Protein AF-A0A9P3G2I6-F1 (afdb_monomer_lite)

Sequence (251 aa):
MFSLTHLLLATLTLGYAVAAPALNSASYQQNAVDAQILNTEFRGVNETDPCNSGQTACVGGGVAVCKYGSWNVTSCDQSNACYAVPSTSGSGTILTCTTEQSALNVFESAGLQGLYSNGTDTRAFPTVPPSISTSLSATSASPTSSQSSDVDVVTVTVTLPPPTFSTTLPTEVRTIDPSEAASILSSLSAQGATVAPVPSSAPSPTQAVGDCHRTTTDMSATTSTVTSMSSATSPAPLHGYYHKARAARRA

Organism: NCBI:txid48140

Radius of gyration: 29.72 Å; chains: 1; bounding box: 66×93×61 Å

Secondary structure (DSSP, 8-state):
-----------------PPPPPPPHHHHHHHHHHHHHHHHHHTT--TTS---TT-EEEETTEEEEEETTEEEEEPPPTT-EEEEEE-SSSSSEEEEEE-HHHHHHHHHHTT--SSS--S----------------------------------------PPPPSS---PPPP-----HHHHHHHHHHHHHTTPPPPPPP---PPPPPPP------------------------------------------

pLDDT: mean 70.07, std 22.87, range [35.88, 98.62]

Foldseek 3Di:
DDDDDDDDPPDPDPDDDDDQDWDDLVLQLVQQLLQQAQQAVLVVDEQPAFDDAQDWHFYPQFIWGDDPRGTDGDHAPVQWGWGWAGDGRDGHTDIDTDHLVVRQVRSVVSVHGHRHDPPPPPPDRPPPPRPPPPPPPDDDDDDDDDDDDDDDFDFDDDDDDDDPDDDDDDDDGDGDDPVVVVVVVVVVVVVVDDDDDDDDDDDDDDDDDDDDDDDDDDDDDDDDDDDDDDDDDDDDDDDDDDDDDDDDDDD

Structure (mmCIF, N/CA/C/O backbone):
data_AF-A0A9P3G2I6-F1
#
_entry.id   AF-A0A9P3G2I6-F1
#
loop_
_atom_site.group_PDB
_atom_site.id
_atom_site.type_symbol
_atom_site.label_atom_id
_atom_site.label_alt_id
_atom_site.label_comp_id
_atom_site.label_asym_id
_atom_site.label_entity_id
_atom_site.label_seq_id
_atom_site.pdbx_PDB_ins_code
_atom_site.Cartn_x
_atom_site.Cartn_y
_atom_site.Cartn_z
_atom_site.occupancy
_atom_site.B_iso_or_equiv
_atom_site.auth_seq_id
_atom_site.auth_comp_id
_atom_site.auth_asym_id
_atom_site.auth_atom_id
_atom_site.pdbx_PDB_model_num
ATOM 1 N N . MET A 1 1 ? 18.422 64.242 0.457 1.00 42.31 1 MET A N 1
ATOM 2 C CA . MET A 1 1 ? 17.761 64.010 -0.842 1.00 42.31 1 MET A CA 1
ATOM 3 C C . MET A 1 1 ? 17.095 62.641 -0.794 1.00 42.31 1 MET A C 1
ATOM 5 O O . MET A 1 1 ? 17.805 61.654 -0.721 1.00 42.31 1 MET A O 1
ATOM 9 N N . PHE A 1 2 ? 15.759 62.665 -0.676 1.00 44.16 2 PHE A N 1
ATOM 10 C CA . PHE A 1 2 ? 14.724 61.727 -1.156 1.00 44.16 2 PHE A CA 1
ATOM 11 C C . PHE A 1 2 ? 15.053 60.220 -1.263 1.00 44.16 2 PHE A C 1
ATOM 13 O O . PHE A 1 2 ? 15.898 59.836 -2.052 1.00 44.16 2 PHE A O 1
ATOM 20 N N . SER A 1 3 ? 14.407 59.360 -0.456 1.00 48.69 3 SER A N 1
ATOM 21 C CA . SER A 1 3 ? 13.106 58.680 -0.732 1.00 48.69 3 SER A CA 1
ATOM 22 C C . SER A 1 3 ? 13.368 57.250 -1.266 1.00 48.69 3 SER A C 1
ATOM 24 O O . SER A 1 3 ? 14.417 57.027 -1.843 1.00 48.69 3 SER A O 1
ATOM 26 N N . LEU A 1 4 ? 12.561 56.199 -1.108 1.00 49.69 4 LEU A N 1
ATOM 27 C CA . LEU A 1 4 ? 11.121 56.083 -0.925 1.00 49.69 4 LEU A CA 1
ATOM 28 C C . LEU A 1 4 ? 10.814 54.631 -0.470 1.00 49.69 4 LEU A C 1
ATOM 30 O O . LEU A 1 4 ? 11.309 53.665 -1.040 1.00 49.69 4 LEU A O 1
ATOM 34 N N . THR A 1 5 ? 10.005 54.528 0.579 1.00 54.34 5 THR A N 1
ATOM 35 C CA . THR A 1 5 ? 9.155 53.416 1.048 1.00 54.34 5 THR A CA 1
ATOM 36 C C . THR A 1 5 ? 8.941 52.195 0.133 1.00 54.34 5 THR A C 1
ATOM 38 O O . THR A 1 5 ? 8.285 52.299 -0.904 1.00 54.34 5 THR A O 1
ATOM 41 N N . HIS A 1 6 ? 9.320 51.005 0.619 1.00 54.94 6 HIS A N 1
ATOM 42 C CA . HIS A 1 6 ? 8.708 49.731 0.221 1.00 54.94 6 HIS A CA 1
ATOM 43 C C . HIS A 1 6 ? 7.582 49.369 1.197 1.00 54.94 6 HIS A C 1
ATOM 45 O O . HIS A 1 6 ? 7.814 48.980 2.340 1.00 54.94 6 HIS A O 1
ATOM 51 N N . LEU A 1 7 ? 6.349 49.550 0.726 1.00 55.84 7 LEU A N 1
ATOM 52 C CA . LEU A 1 7 ? 5.114 49.151 1.387 1.00 55.84 7 LEU A CA 1
ATOM 53 C C . LEU A 1 7 ? 4.959 47.624 1.253 1.00 55.84 7 LEU A C 1
ATOM 55 O O . LEU A 1 7 ? 4.645 47.115 0.179 1.00 55.84 7 LEU A O 1
ATOM 59 N N . LEU A 1 8 ? 5.226 46.896 2.337 1.00 58.00 8 LEU A N 1
ATOM 60 C CA . LEU A 1 8 ? 5.016 45.451 2.459 1.00 58.00 8 LEU A CA 1
ATOM 61 C C . LEU A 1 8 ? 3.503 45.172 2.564 1.00 58.00 8 LEU A C 1
ATOM 63 O O . LEU A 1 8 ? 2.917 45.289 3.638 1.00 58.00 8 LEU A O 1
ATOM 67 N N . LEU A 1 9 ? 2.855 44.837 1.442 1.00 53.69 9 LEU A N 1
ATOM 68 C CA . LEU A 1 9 ? 1.493 44.292 1.437 1.00 53.69 9 LEU A CA 1
ATOM 69 C C . LEU A 1 9 ? 1.538 42.841 1.941 1.00 53.69 9 LEU A C 1
ATOM 71 O O . LEU A 1 9 ? 1.879 41.926 1.195 1.00 53.69 9 LEU A O 1
ATOM 75 N N . ALA A 1 10 ? 1.190 42.630 3.210 1.00 63.44 10 ALA A N 1
ATOM 76 C CA . ALA A 1 10 ? 0.921 41.306 3.759 1.00 63.44 10 ALA A CA 1
ATOM 77 C C . ALA A 1 10 ? -0.497 40.871 3.351 1.00 63.44 10 ALA A C 1
ATOM 79 O O . ALA A 1 10 ? -1.485 41.246 3.982 1.00 63.44 10 ALA A O 1
ATOM 80 N N . THR A 1 11 ? -0.617 40.109 2.265 1.00 63.12 11 THR A N 1
ATOM 81 C CA . THR A 1 11 ? -1.877 39.473 1.870 1.00 63.12 11 THR A CA 1
ATOM 82 C C . THR A 1 11 ? -2.150 38.275 2.782 1.00 63.12 11 THR A C 1
ATOM 84 O O . THR A 1 11 ? -1.584 37.196 2.618 1.00 63.12 11 THR A O 1
ATOM 87 N N . LEU A 1 12 ? -3.034 38.462 3.769 1.00 65.50 12 LEU A N 1
ATOM 88 C CA . LEU A 1 12 ? -3.615 37.365 4.544 1.00 65.50 12 LEU A CA 1
ATOM 89 C C . LEU A 1 12 ? -4.543 36.561 3.621 1.00 65.50 12 LEU A C 1
ATOM 91 O O . LEU A 1 12 ? -5.703 36.909 3.415 1.00 65.50 12 LEU A O 1
ATOM 95 N N . THR A 1 13 ? -4.019 35.494 3.026 1.00 68.38 13 THR A N 1
ATOM 96 C CA . THR A 1 13 ? -4.841 34.500 2.336 1.00 68.38 13 THR A CA 1
ATOM 97 C C . THR A 1 13 ? -5.472 33.599 3.395 1.00 68.38 13 THR A C 1
ATOM 99 O O . THR A 1 13 ? -4.813 32.742 3.980 1.00 68.38 13 THR A O 1
ATOM 102 N N . LEU A 1 14 ? -6.758 33.813 3.692 1.00 72.00 14 LEU A N 1
ATOM 103 C CA . LEU A 1 14 ? -7.539 32.844 4.459 1.00 72.00 14 LEU A CA 1
ATOM 104 C C . LEU A 1 14 ? -7.746 31.612 3.572 1.00 72.00 14 LEU A C 1
ATOM 106 O O . LEU A 1 14 ? -8.629 31.580 2.718 1.00 72.00 14 LEU A O 1
ATOM 110 N N . GLY A 1 15 ? -6.879 30.616 3.740 1.00 71.06 15 GLY A N 1
ATOM 111 C CA . GLY A 1 15 ? -7.052 29.305 3.132 1.00 71.06 15 GLY A CA 1
ATOM 112 C C . GLY A 1 15 ? -8.244 28.598 3.768 1.00 71.06 15 GLY A C 1
ATOM 113 O O . GLY A 1 15 ? -8.196 28.224 4.939 1.00 71.06 15 GLY A O 1
ATOM 114 N N . TYR A 1 16 ? -9.315 28.412 3.001 1.00 72.31 16 TYR A N 1
ATOM 115 C CA . TYR A 1 16 ? -10.430 27.560 3.396 1.00 72.31 16 TYR A CA 1
ATOM 116 C C . TYR A 1 16 ? -9.984 26.100 3.279 1.00 72.31 16 TYR A C 1
ATOM 118 O O . TYR A 1 16 ? -9.846 25.567 2.179 1.00 72.31 16 TYR A O 1
ATOM 126 N N . ALA A 1 17 ? -9.722 25.455 4.416 1.00 63.81 17 ALA A N 1
ATOM 127 C CA . ALA A 1 17 ? -9.483 24.020 4.459 1.00 63.81 17 ALA A CA 1
ATOM 128 C C . ALA A 1 17 ? -10.820 23.295 4.260 1.00 63.81 17 ALA A C 1
ATOM 130 O O . ALA A 1 17 ? -11.636 23.208 5.177 1.00 63.81 17 ALA A O 1
ATOM 131 N N . VAL A 1 18 ? -11.057 22.793 3.050 1.00 72.94 18 VAL A N 1
ATOM 132 C CA . VAL A 1 18 ? -12.136 21.832 2.812 1.00 72.94 18 VAL A CA 1
ATOM 133 C C . VAL A 1 18 ? -11.703 20.484 3.387 1.00 72.94 18 VAL A C 1
ATOM 135 O O . VAL A 1 18 ? -10.674 19.932 2.999 1.00 72.94 18 VAL A O 1
ATOM 138 N N . ALA A 1 19 ? -12.451 19.971 4.364 1.00 71.88 19 ALA A N 1
ATOM 139 C CA . ALA A 1 19 ? -12.223 18.628 4.878 1.00 71.88 19 ALA A CA 1
ATOM 140 C C . ALA A 1 19 ? -12.554 17.617 3.771 1.00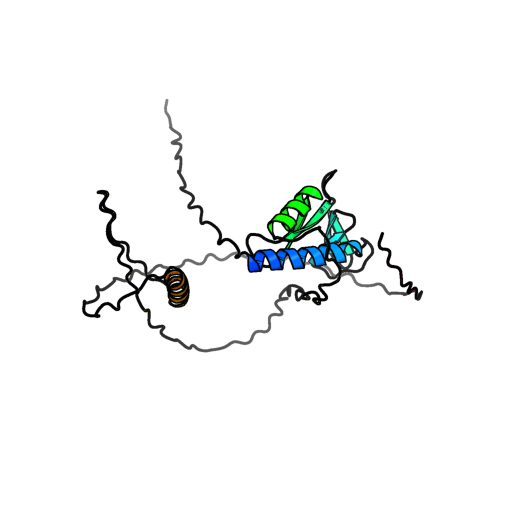 71.88 19 ALA A C 1
ATOM 142 O O . ALA A 1 19 ? -13.652 17.648 3.211 1.00 71.88 19 ALA A O 1
ATOM 143 N N . ALA A 1 20 ? -11.608 16.738 3.440 1.00 73.31 20 ALA A N 1
ATOM 144 C CA . ALA A 1 20 ? -11.879 15.640 2.522 1.00 73.31 20 ALA A CA 1
ATOM 145 C C . ALA A 1 20 ? -12.935 14.704 3.141 1.00 73.31 20 ALA A C 1
ATOM 147 O O . ALA A 1 20 ? -12.901 14.478 4.356 1.00 73.31 20 ALA A O 1
ATOM 148 N N . PRO A 1 21 ? -13.870 14.161 2.341 1.00 74.50 21 PRO A N 1
ATOM 149 C CA . PRO A 1 21 ? -14.851 13.214 2.848 1.00 74.50 21 PRO A CA 1
ATOM 150 C C . PRO A 1 21 ? -14.131 11.999 3.442 1.00 74.50 21 PRO A C 1
ATOM 152 O O . PRO A 1 21 ? -13.282 11.386 2.794 1.00 74.50 21 PRO A O 1
ATOM 155 N N . ALA A 1 22 ? -14.461 11.666 4.688 1.00 78.25 22 ALA A N 1
ATOM 156 C CA . ALA A 1 22 ? -13.949 10.465 5.328 1.00 78.25 22 ALA A CA 1
ATOM 157 C C . ALA A 1 22 ? -14.559 9.225 4.661 1.00 78.25 22 ALA A C 1
ATOM 159 O O . ALA A 1 22 ? -15.763 9.176 4.393 1.00 78.25 22 ALA A O 1
ATOM 160 N N . LEU A 1 23 ? -13.727 8.217 4.401 1.00 91.00 23 LEU A N 1
ATOM 161 C CA . LEU A 1 23 ? -14.187 6.937 3.878 1.00 91.00 23 LEU A CA 1
ATOM 162 C C . LEU A 1 23 ? -15.117 6.251 4.896 1.00 91.00 23 LEU A C 1
ATOM 164 O O . LEU A 1 23 ? -14.864 6.297 6.101 1.00 91.00 23 LEU A O 1
ATOM 168 N N . ASN A 1 24 ? -16.177 5.582 4.434 1.00 93.94 24 ASN A N 1
ATOM 169 C CA . ASN A 1 24 ? -16.998 4.770 5.334 1.00 93.94 24 ASN A CA 1
ATOM 170 C C . ASN A 1 24 ? -16.211 3.532 5.819 1.00 93.94 24 ASN A C 1
ATOM 172 O O . ASN A 1 24 ? -15.298 3.050 5.142 1.00 93.94 24 ASN A O 1
ATOM 176 N N . SER A 1 25 ? -16.580 3.003 6.988 1.00 94.44 25 SER A N 1
ATOM 177 C CA . SER A 1 25 ? -15.867 1.893 7.637 1.00 94.44 25 SER A CA 1
ATOM 178 C C . SER A 1 25 ? -15.813 0.622 6.788 1.00 94.44 25 SER A C 1
ATOM 180 O O . SER A 1 25 ? -14.777 -0.036 6.750 1.00 94.44 25 SER A O 1
ATOM 182 N N . ALA A 1 26 ? -16.887 0.299 6.062 1.00 95.19 26 ALA A N 1
ATOM 183 C CA . ALA A 1 26 ? -16.941 -0.882 5.204 1.00 95.19 26 ALA A CA 1
ATOM 184 C C . ALA A 1 26 ? -15.957 -0.779 4.027 1.00 95.19 26 ALA A C 1
ATOM 186 O O . ALA A 1 26 ? -15.248 -1.736 3.722 1.00 95.19 26 ALA A O 1
ATOM 187 N N . SER A 1 27 ? -15.862 0.392 3.393 1.00 95.44 27 SER A N 1
ATOM 188 C CA . SER A 1 27 ? -14.880 0.652 2.340 1.00 95.44 27 SER A CA 1
ATOM 189 C C . SER A 1 27 ? -13.450 0.597 2.878 1.00 95.44 27 SER A C 1
ATOM 191 O O . SER A 1 27 ? -12.577 0.051 2.212 1.00 95.44 27 SER A O 1
ATOM 193 N N . TYR A 1 28 ? -13.205 1.093 4.093 1.00 95.81 28 TYR A N 1
ATOM 194 C CA . TYR A 1 28 ? -11.868 1.058 4.692 1.00 95.81 28 TYR A CA 1
ATOM 195 C C . TYR A 1 28 ? -11.441 -0.373 5.032 1.00 95.81 28 TYR A C 1
ATOM 197 O O . TYR A 1 28 ? -10.315 -0.778 4.750 1.00 95.81 28 TYR A O 1
ATOM 205 N N . GLN A 1 29 ? -12.372 -1.170 5.557 1.00 96.06 29 GLN A N 1
ATOM 206 C CA . GLN A 1 29 ? -12.155 -2.590 5.797 1.00 96.06 29 GLN A CA 1
ATOM 207 C C . GLN A 1 29 ? -11.879 -3.344 4.489 1.00 96.06 29 GLN A C 1
ATOM 209 O O . GLN A 1 29 ? -10.957 -4.154 4.439 1.00 96.06 29 GLN A O 1
ATOM 214 N N . GLN A 1 30 ? -12.620 -3.052 3.413 1.00 95.81 30 GLN A N 1
ATOM 215 C CA . GLN A 1 30 ? -12.364 -3.659 2.104 1.00 95.81 30 GLN A CA 1
ATOM 216 C C . GLN A 1 30 ? -10.970 -3.296 1.577 1.00 95.81 30 GLN A C 1
ATOM 218 O O . GLN A 1 30 ? -10.230 -4.187 1.169 1.00 95.81 30 GLN A O 1
ATOM 223 N N . ASN A 1 31 ? -10.579 -2.023 1.671 1.00 96.75 31 ASN A N 1
ATOM 224 C CA . ASN A 1 31 ? -9.233 -1.574 1.320 1.00 96.75 31 ASN A CA 1
ATOM 225 C C . ASN A 1 31 ? -8.157 -2.345 2.102 1.00 96.75 31 ASN A C 1
ATOM 227 O O . ASN A 1 31 ? -7.097 -2.657 1.565 1.00 96.75 31 ASN A O 1
ATOM 231 N N . ALA A 1 32 ? -8.413 -2.650 3.377 1.00 97.12 32 ALA A N 1
ATOM 232 C CA . ALA A 1 32 ? -7.465 -3.378 4.211 1.00 97.12 32 ALA A CA 1
ATOM 233 C C . ALA A 1 32 ? -7.364 -4.851 3.790 1.00 97.12 32 ALA A C 1
ATOM 235 O O . ALA A 1 32 ? -6.261 -5.381 3.703 1.00 97.12 32 ALA A O 1
ATOM 236 N N . VAL A 1 33 ? -8.476 -5.501 3.440 1.00 96.56 33 VAL A N 1
ATOM 237 C CA . VAL A 1 33 ? -8.444 -6.862 2.875 1.00 96.56 33 VAL A CA 1
ATOM 238 C C . VAL A 1 33 ? -7.636 -6.879 1.576 1.00 96.56 33 VAL A C 1
ATOM 240 O O . VAL A 1 33 ? -6.741 -7.709 1.416 1.00 96.56 33 VAL A O 1
ATOM 243 N N . ASP A 1 34 ? -7.881 -5.920 0.682 1.00 96.19 34 ASP A N 1
ATOM 244 C CA . ASP A 1 34 ? -7.167 -5.819 -0.594 1.00 96.19 34 ASP A CA 1
ATOM 245 C C . ASP A 1 34 ? -5.656 -5.610 -0.376 1.00 96.19 34 ASP A C 1
ATOM 247 O O . ASP A 1 34 ? -4.827 -6.234 -1.043 1.00 96.19 34 ASP A O 1
ATOM 251 N N . ALA A 1 35 ? -5.278 -4.801 0.619 1.00 97.31 35 ALA A N 1
ATOM 252 C CA . ALA A 1 35 ? -3.883 -4.578 0.989 1.00 97.31 35 ALA A CA 1
ATOM 253 C C . ALA A 1 35 ? -3.204 -5.842 1.552 1.00 97.31 35 ALA A C 1
ATOM 255 O O . ALA A 1 35 ? -2.044 -6.100 1.230 1.00 97.31 35 ALA A O 1
ATOM 256 N N . GLN A 1 36 ? -3.908 -6.667 2.338 1.00 97.44 36 GLN A N 1
ATOM 257 C CA . GLN A 1 36 ? -3.368 -7.948 2.818 1.00 97.44 36 GLN A CA 1
ATOM 258 C C . GLN A 1 36 ? -3.085 -8.918 1.665 1.00 97.44 36 GLN A C 1
ATOM 260 O O . GLN A 1 36 ? -2.074 -9.631 1.679 1.00 97.44 36 GLN A O 1
ATOM 265 N N . ILE A 1 37 ? -3.967 -8.945 0.661 1.00 95.94 37 ILE A N 1
ATOM 266 C CA . ILE A 1 37 ? -3.778 -9.758 -0.545 1.00 95.94 37 ILE A CA 1
ATOM 267 C C . ILE A 1 37 ? -2.542 -9.254 -1.302 1.00 95.94 37 ILE A C 1
ATOM 269 O O . ILE A 1 37 ? -1.636 -10.048 -1.545 1.00 95.94 37 ILE A O 1
ATOM 273 N N . LEU A 1 38 ? -2.428 -7.943 -1.554 1.00 96.50 38 LEU A N 1
ATOM 274 C CA . LEU A 1 38 ? -1.243 -7.342 -2.191 1.00 96.50 38 LEU A CA 1
ATOM 275 C C . LEU A 1 38 ? 0.059 -7.682 -1.478 1.00 96.50 38 LEU A C 1
ATOM 277 O O . LEU A 1 38 ? 1.014 -8.129 -2.106 1.00 96.50 38 LEU A O 1
ATOM 281 N N . ASN A 1 39 ? 0.102 -7.504 -0.157 1.00 97.44 39 ASN A N 1
ATOM 282 C CA . ASN A 1 39 ? 1.290 -7.819 0.633 1.00 97.44 39 ASN A CA 1
ATOM 283 C C . ASN A 1 39 ? 1.676 -9.295 0.503 1.00 97.44 39 ASN A C 1
ATOM 285 O O . ASN A 1 39 ? 2.857 -9.633 0.521 1.00 97.44 39 ASN A O 1
ATOM 289 N N . THR A 1 40 ? 0.692 -10.182 0.357 1.00 96.31 40 THR A N 1
ATOM 290 C CA . THR A 1 40 ? 0.934 -11.614 0.150 1.00 96.31 40 THR A CA 1
ATOM 291 C C . THR A 1 40 ? 1.526 -11.883 -1.228 1.00 96.31 40 THR A C 1
ATOM 293 O O . THR A 1 40 ? 2.478 -12.654 -1.334 1.00 96.31 40 THR A O 1
ATOM 296 N N . GLU A 1 41 ? 1.007 -11.229 -2.267 1.00 95.06 41 GLU A N 1
ATOM 297 C CA . GLU A 1 41 ? 1.508 -11.359 -3.637 1.00 95.06 41 GLU A CA 1
ATOM 298 C C . GLU A 1 41 ? 2.920 -10.795 -3.792 1.00 95.06 41 GLU A C 1
ATOM 300 O O . GLU A 1 41 ? 3.789 -11.454 -4.360 1.00 95.06 41 GLU A O 1
ATOM 305 N N . PHE A 1 42 ? 3.190 -9.623 -3.216 1.00 97.19 42 PHE A N 1
ATOM 306 C CA . PHE A 1 42 ? 4.497 -8.971 -3.292 1.00 97.19 42 PHE A CA 1
ATOM 307 C C . PHE A 1 42 ? 5.628 -9.788 -2.671 1.00 97.19 42 PHE A C 1
ATOM 309 O O . PHE A 1 42 ? 6.765 -9.690 -3.122 1.00 97.19 42 PHE A O 1
ATOM 316 N N . ARG A 1 43 ? 5.335 -10.675 -1.711 1.00 95.81 43 ARG A N 1
ATOM 317 C CA . ARG A 1 43 ? 6.336 -11.626 -1.192 1.00 95.81 43 ARG A CA 1
ATOM 318 C C . ARG A 1 43 ? 6.856 -12.599 -2.250 1.00 95.81 43 ARG A C 1
ATOM 320 O O . ARG A 1 43 ? 7.915 -13.187 -2.049 1.00 95.81 43 ARG A O 1
ATOM 327 N N . GLY A 1 44 ? 6.096 -12.813 -3.320 1.00 95.06 44 GLY A N 1
ATOM 328 C CA . GLY A 1 44 ? 6.490 -13.643 -4.452 1.00 95.06 44 GLY A CA 1
ATOM 329 C C . GLY A 1 44 ? 7.210 -12.884 -5.566 1.00 95.06 44 GLY A C 1
ATOM 330 O O . GLY A 1 44 ? 7.739 -13.545 -6.454 1.00 95.06 44 GLY A O 1
ATOM 331 N N . VAL A 1 45 ? 7.236 -11.546 -5.531 1.00 96.06 45 VAL A N 1
ATOM 332 C CA . VAL A 1 45 ? 7.805 -10.715 -6.600 1.00 96.06 45 VAL A CA 1
ATOM 333 C C . VAL A 1 45 ? 9.284 -10.442 -6.337 1.00 96.06 45 VAL A C 1
ATOM 335 O O . VAL A 1 45 ? 9.675 -9.952 -5.278 1.00 96.06 45 VAL A O 1
ATOM 338 N N . ASN A 1 46 ? 10.108 -10.720 -7.339 1.00 96.62 46 ASN A N 1
ATOM 339 C CA . ASN A 1 46 ? 11.547 -10.494 -7.350 1.00 96.62 46 ASN A CA 1
ATOM 340 C C . ASN A 1 46 ? 11.911 -9.418 -8.380 1.00 96.62 46 ASN A C 1
ATOM 342 O O . ASN A 1 46 ? 11.194 -9.185 -9.350 1.00 96.62 46 ASN A O 1
ATOM 346 N N . GLU A 1 47 ? 13.075 -8.789 -8.213 1.00 95.75 47 GLU A N 1
ATOM 347 C CA . GLU A 1 47 ? 13.557 -7.725 -9.113 1.00 95.75 47 GLU A CA 1
ATOM 348 C C . GLU A 1 47 ? 13.731 -8.189 -10.565 1.00 95.75 47 GLU A C 1
ATOM 350 O O . GLU A 1 47 ? 13.608 -7.395 -11.496 1.00 95.75 47 GLU A O 1
ATOM 355 N N . THR A 1 48 ? 13.998 -9.481 -10.755 1.00 95.94 48 THR A N 1
ATOM 356 C CA . THR A 1 48 ? 14.179 -10.113 -12.066 1.00 95.94 48 THR A CA 1
ATOM 357 C C . THR A 1 48 ? 12.872 -10.515 -12.740 1.00 95.94 48 THR A C 1
ATOM 359 O O . THR A 1 48 ? 12.904 -10.944 -13.894 1.00 95.94 48 THR A O 1
ATOM 362 N N . ASP A 1 49 ? 11.741 -10.437 -12.036 1.00 97.19 49 ASP A N 1
ATOM 363 C CA . ASP A 1 49 ? 10.460 -10.852 -12.595 1.00 97.19 49 ASP A CA 1
ATOM 364 C C . ASP A 1 49 ? 10.009 -9.857 -13.674 1.00 97.19 49 ASP A C 1
ATOM 366 O O . ASP A 1 49 ? 10.122 -8.641 -13.483 1.00 97.19 49 ASP A O 1
ATOM 370 N N . PRO A 1 50 ? 9.484 -10.340 -14.814 1.00 96.81 50 PRO A N 1
ATOM 371 C CA . PRO A 1 50 ? 8.956 -9.456 -15.839 1.00 96.81 50 PRO A CA 1
ATOM 372 C C . PRO A 1 50 ? 7.714 -8.730 -15.316 1.00 96.81 50 PRO A C 1
ATOM 374 O O . PRO A 1 50 ? 6.890 -9.301 -14.601 1.00 96.81 50 PRO A O 1
ATOM 377 N N . CYS A 1 51 ? 7.549 -7.477 -15.720 1.00 97.50 51 CYS A N 1
ATOM 378 C CA . CYS A 1 51 ? 6.430 -6.642 -15.296 1.00 97.50 51 CYS A CA 1
ATOM 379 C C . CYS A 1 51 ? 5.882 -5.804 -16.456 1.00 97.50 51 CYS A C 1
ATOM 381 O O . CYS A 1 51 ? 6.551 -5.601 -17.469 1.00 97.50 51 CYS A O 1
ATOM 383 N N . ASN A 1 52 ? 4.660 -5.288 -16.324 1.00 96.75 52 ASN A N 1
ATOM 384 C CA . ASN A 1 52 ? 4.101 -4.359 -17.306 1.00 96.75 52 ASN A CA 1
ATOM 385 C C . ASN A 1 52 ? 4.419 -2.915 -16.914 1.00 96.75 52 ASN A C 1
ATOM 387 O O . ASN A 1 52 ? 4.241 -2.531 -15.759 1.00 96.75 52 ASN A O 1
ATOM 391 N N . SER A 1 53 ? 4.850 -2.097 -17.878 1.00 96.62 53 SER A N 1
ATOM 392 C CA . SER A 1 53 ? 5.190 -0.687 -17.645 1.00 96.62 53 SER A CA 1
ATOM 393 C C . SER A 1 53 ? 4.083 0.058 -16.891 1.00 96.62 53 SER A C 1
ATOM 395 O O . SER A 1 53 ? 2.915 -0.009 -17.266 1.00 96.62 53 SER A O 1
ATOM 397 N N . GLY A 1 54 ? 4.468 0.789 -15.844 1.00 94.88 54 GLY A N 1
ATOM 398 C CA . GLY A 1 54 ? 3.549 1.543 -14.988 1.00 94.88 54 GLY A CA 1
ATOM 399 C C . GLY A 1 54 ? 2.969 0.754 -13.812 1.00 94.88 54 GLY A C 1
ATOM 400 O O . GLY A 1 54 ? 2.383 1.370 -12.926 1.00 94.88 54 GLY A O 1
ATOM 401 N N . GLN A 1 55 ? 3.158 -0.570 -13.746 1.00 97.06 55 GLN A N 1
ATOM 402 C CA . GLN A 1 55 ? 2.818 -1.337 -12.545 1.00 97.06 55 GLN A CA 1
ATOM 403 C C . GLN A 1 55 ? 3.681 -0.910 -11.358 1.00 97.06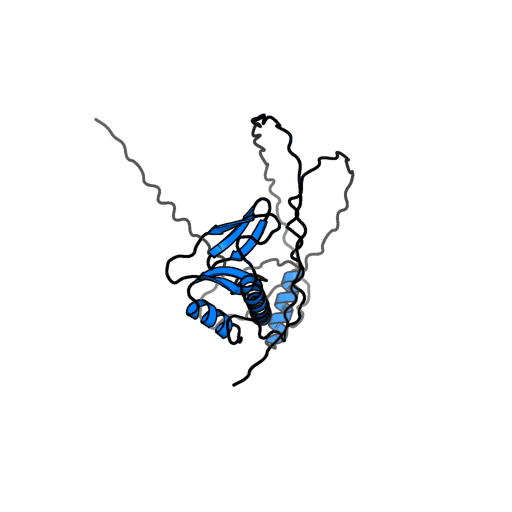 55 GLN A C 1
ATOM 405 O O . GLN A 1 55 ? 4.850 -0.554 -11.520 1.00 97.06 55 GLN A O 1
ATOM 410 N N . THR A 1 56 ? 3.113 -0.996 -10.160 1.00 97.88 56 THR A N 1
ATOM 411 C CA . THR A 1 56 ? 3.806 -0.711 -8.903 1.00 97.88 56 THR A CA 1
ATOM 412 C C . THR A 1 56 ? 3.716 -1.904 -7.967 1.00 97.88 56 THR A C 1
ATOM 414 O O . THR A 1 56 ? 2.650 -2.511 -7.869 1.00 97.88 56 THR A O 1
ATOM 417 N N . ALA A 1 57 ? 4.800 -2.217 -7.266 1.00 98.31 57 ALA A N 1
ATOM 418 C CA . ALA A 1 57 ? 4.854 -3.334 -6.330 1.00 98.31 57 ALA A CA 1
ATOM 419 C C . ALA A 1 57 ? 5.813 -3.055 -5.170 1.00 98.31 57 ALA A C 1
ATOM 421 O O . ALA A 1 57 ? 6.642 -2.149 -5.248 1.00 98.31 57 ALA A O 1
ATOM 422 N N . CYS A 1 58 ? 5.725 -3.855 -4.110 1.00 98.50 58 CYS A N 1
ATOM 423 C CA . CYS A 1 58 ? 6.807 -3.961 -3.139 1.00 98.50 58 CYS A CA 1
ATOM 424 C C . CYS A 1 58 ? 7.776 -5.054 -3.596 1.00 98.50 58 CYS A C 1
ATOM 426 O O . CYS A 1 58 ? 7.381 -6.208 -3.717 1.00 98.50 58 CYS A O 1
ATOM 428 N N . VAL A 1 59 ? 9.032 -4.701 -3.867 1.00 98.06 59 VAL A N 1
ATOM 429 C CA . VAL A 1 59 ? 10.051 -5.639 -4.367 1.00 98.06 59 VAL A CA 1
ATOM 430 C C . VAL A 1 59 ? 11.322 -5.454 -3.556 1.00 98.06 59 VAL A C 1
ATOM 432 O O . VAL A 1 59 ? 11.783 -4.329 -3.379 1.00 98.06 59 VAL A O 1
ATOM 435 N N . GLY A 1 60 ? 11.858 -6.543 -2.996 1.00 95.31 60 GLY A N 1
ATOM 436 C CA . GLY A 1 60 ? 13.072 -6.483 -2.169 1.00 95.31 60 GLY A CA 1
ATOM 437 C C . GLY A 1 60 ? 12.950 -5.577 -0.932 1.00 95.31 60 GLY A C 1
ATOM 438 O O . GLY A 1 60 ? 13.953 -5.088 -0.425 1.00 95.31 60 GLY A O 1
ATOM 439 N N . GLY A 1 61 ? 11.725 -5.305 -0.465 1.00 95.44 61 GLY A N 1
ATOM 440 C CA . GLY A 1 61 ? 11.451 -4.361 0.625 1.00 95.44 61 GLY A CA 1
ATOM 441 C C . GLY A 1 61 ? 11.412 -2.883 0.210 1.00 95.44 61 GLY A C 1
ATOM 442 O O . GLY A 1 61 ? 11.107 -2.045 1.054 1.00 95.44 61 GLY A O 1
ATOM 443 N N . GLY A 1 62 ? 11.662 -2.546 -1.059 1.00 98.06 62 GLY A N 1
ATOM 444 C CA . GLY A 1 62 ? 11.502 -1.200 -1.619 1.00 98.06 62 GLY A CA 1
ATOM 445 C C . GLY A 1 62 ? 10.204 -1.029 -2.414 1.00 98.06 62 GLY A C 1
ATOM 446 O O . GLY A 1 62 ? 9.545 -2.006 -2.776 1.00 98.06 62 GLY A O 1
ATOM 447 N N . VAL A 1 63 ? 9.837 0.223 -2.700 1.00 98.19 63 VAL A N 1
ATOM 448 C CA . VAL A 1 63 ? 8.737 0.542 -3.623 1.00 98.19 63 VAL A CA 1
ATOM 449 C C . VAL A 1 63 ? 9.284 0.476 -5.041 1.00 98.19 63 VAL A C 1
ATOM 451 O O . VAL A 1 63 ? 10.219 1.196 -5.382 1.00 98.19 63 VAL A O 1
ATOM 454 N N . ALA A 1 64 ? 8.702 -0.366 -5.883 1.00 98.25 64 ALA A N 1
ATOM 455 C CA . ALA A 1 64 ? 9.131 -0.553 -7.258 1.00 98.25 64 ALA A CA 1
ATOM 456 C C . ALA A 1 64 ? 8.095 -0.024 -8.244 1.00 98.25 64 ALA A C 1
ATOM 458 O O . ALA A 1 64 ? 6.893 -0.225 -8.070 1.00 98.25 64 ALA A O 1
ATOM 459 N N . VAL A 1 65 ? 8.575 0.602 -9.318 1.00 98.00 65 VAL A N 1
ATOM 460 C CA . VAL A 1 65 ? 7.767 0.945 -10.493 1.00 98.00 65 VAL A CA 1
ATOM 461 C C . VAL A 1 65 ? 8.338 0.214 -11.695 1.00 98.00 65 VAL A C 1
ATOM 463 O O . VAL A 1 65 ? 9.528 0.317 -11.987 1.00 98.00 65 VAL A O 1
ATOM 466 N N . CYS A 1 66 ? 7.501 -0.513 -12.418 1.00 97.62 66 CYS A N 1
ATOM 467 C CA . CYS A 1 66 ? 7.924 -1.197 -13.623 1.00 97.62 66 CYS A CA 1
ATOM 468 C C . CYS A 1 66 ? 8.181 -0.200 -14.758 1.00 97.62 66 CYS A C 1
ATOM 470 O O . CYS A 1 66 ? 7.298 0.582 -15.128 1.00 97.62 66 CYS A O 1
ATOM 472 N N . LYS A 1 67 ? 9.371 -0.257 -15.359 1.00 96.69 67 LYS A N 1
ATOM 473 C CA . LYS A 1 67 ? 9.744 0.525 -16.539 1.00 96.69 67 LYS A CA 1
ATOM 474 C C . LYS A 1 67 ? 10.338 -0.402 -17.589 1.00 96.69 67 LYS A C 1
ATOM 476 O O . LYS A 1 67 ? 11.331 -1.071 -17.331 1.00 96.69 67 LYS A O 1
ATOM 481 N N . TYR A 1 68 ? 9.733 -0.418 -18.776 1.00 95.44 68 TYR A N 1
ATOM 482 C CA . TYR A 1 68 ? 10.228 -1.177 -19.930 1.00 95.44 68 TYR A CA 1
ATOM 483 C C . TYR A 1 68 ? 10.420 -2.680 -19.659 1.00 95.44 68 TYR A C 1
ATOM 485 O O . TYR A 1 68 ? 11.345 -3.291 -20.182 1.00 95.44 68 TYR A O 1
ATOM 493 N N . GLY A 1 69 ? 9.546 -3.279 -18.844 1.00 95.69 69 GLY A N 1
ATOM 494 C CA . GLY A 1 69 ? 9.612 -4.707 -18.523 1.00 95.69 69 GLY A CA 1
ATOM 495 C C . GLY A 1 69 ? 10.462 -5.069 -17.304 1.00 95.69 69 GLY A C 1
ATOM 496 O O . GLY A 1 69 ? 10.568 -6.252 -16.996 1.00 95.69 69 GLY A O 1
ATOM 497 N N . SER A 1 70 ? 11.057 -4.089 -16.615 1.00 96.94 70 SER A N 1
ATOM 498 C CA . SER A 1 70 ? 11.915 -4.322 -15.446 1.00 96.94 70 SER A CA 1
ATOM 499 C C . SER A 1 70 ? 11.529 -3.448 -14.255 1.00 96.94 70 SER A C 1
ATOM 501 O O . SER A 1 70 ? 11.103 -2.300 -14.413 1.00 96.94 70 SER A O 1
ATOM 503 N N . TRP A 1 71 ? 11.704 -3.980 -13.046 1.00 98.06 71 TRP A N 1
ATOM 504 C CA . TRP A 1 71 ? 11.432 -3.255 -11.810 1.00 98.06 71 TRP A CA 1
ATOM 505 C C . TRP A 1 71 ? 12.495 -2.187 -11.544 1.00 98.06 71 TRP A C 1
ATOM 507 O O . TRP A 1 71 ? 13.681 -2.475 -11.413 1.00 98.06 71 TRP A O 1
ATOM 517 N N . ASN A 1 72 ? 12.065 -0.931 -11.435 1.00 97.94 72 ASN A N 1
ATOM 518 C CA . ASN A 1 72 ? 12.885 0.159 -10.925 1.00 97.94 72 ASN A CA 1
ATOM 519 C C . ASN A 1 72 ? 12.557 0.339 -9.438 1.00 97.94 72 ASN A C 1
ATOM 521 O O . ASN A 1 72 ? 11.539 0.947 -9.103 1.00 97.94 72 ASN A O 1
ATOM 525 N N . VAL A 1 73 ? 13.378 -0.261 -8.573 1.00 98.06 73 VAL A N 1
ATOM 526 C CA . VAL A 1 73 ? 13.171 -0.292 -7.119 1.00 98.06 73 VAL A CA 1
ATOM 527 C C . VAL A 1 73 ? 13.776 0.945 -6.459 1.00 98.06 73 VAL A C 1
ATOM 529 O O . VAL A 1 73 ? 14.953 1.249 -6.645 1.00 98.06 73 VAL A O 1
ATOM 532 N N . THR A 1 74 ? 12.973 1.626 -5.649 1.00 98.19 74 THR A N 1
ATOM 533 C CA . THR A 1 74 ? 13.411 2.655 -4.707 1.00 98.19 74 THR A CA 1
ATOM 534 C C . THR A 1 74 ? 13.402 2.054 -3.308 1.00 98.19 74 THR A C 1
ATOM 536 O O . THR A 1 74 ? 12.339 1.759 -2.755 1.00 98.19 74 THR A O 1
ATOM 539 N N . SER A 1 75 ? 14.587 1.852 -2.734 1.00 97.81 75 SER A N 1
ATOM 540 C CA . SER A 1 75 ? 14.727 1.316 -1.379 1.00 97.81 75 SER A CA 1
ATOM 541 C C . SER A 1 75 ? 14.093 2.242 -0.343 1.00 97.81 75 SER A C 1
ATOM 543 O O . SER A 1 75 ? 14.216 3.464 -0.429 1.00 97.81 75 SER A O 1
ATOM 545 N N . CYS A 1 76 ? 13.445 1.647 0.655 1.00 97.88 76 CYS A N 1
ATOM 546 C CA . CYS A 1 76 ? 13.004 2.367 1.842 1.00 97.88 76 CYS A CA 1
ATOM 547 C C . CYS A 1 76 ? 14.194 2.683 2.768 1.00 97.88 76 CYS A C 1
ATOM 549 O O . CYS A 1 76 ? 15.236 2.025 2.698 1.00 97.88 76 CYS A O 1
ATOM 551 N N . ASP A 1 77 ? 14.035 3.677 3.647 1.00 96.00 77 ASP A N 1
ATOM 552 C CA . ASP A 1 77 ? 15.034 4.005 4.672 1.00 96.00 77 ASP A CA 1
ATOM 553 C C . ASP A 1 77 ? 15.350 2.808 5.581 1.00 96.00 77 ASP A C 1
ATOM 555 O O . ASP A 1 77 ? 14.541 1.892 5.745 1.00 96.00 77 ASP A O 1
ATOM 559 N N . GLN A 1 78 ? 16.524 2.826 6.222 1.00 84.50 78 GLN A N 1
ATOM 560 C CA . GLN A 1 78 ? 16.938 1.749 7.124 1.00 84.50 78 GLN A CA 1
ATOM 561 C C . GLN A 1 78 ? 15.920 1.602 8.265 1.00 84.50 78 GLN A C 1
ATOM 563 O O . GLN A 1 78 ? 15.686 2.565 8.990 1.00 84.50 78 GLN A O 1
ATOM 568 N N . SER A 1 79 ? 15.348 0.399 8.418 1.00 91.50 79 SER A N 1
ATOM 569 C CA . SER A 1 79 ? 14.222 -0.008 9.297 1.00 91.50 79 SER A CA 1
ATOM 570 C C . SER A 1 79 ? 12.808 0.053 8.705 1.00 91.50 79 SER A C 1
ATOM 572 O O . SER A 1 79 ? 11.896 -0.540 9.283 1.00 91.50 79 SER A O 1
ATOM 574 N N . ASN A 1 80 ? 12.626 0.675 7.541 1.00 98.06 80 ASN A N 1
ATOM 575 C CA . ASN A 1 80 ? 11.356 0.660 6.823 1.00 98.06 80 ASN A CA 1
ATOM 576 C C . ASN A 1 80 ? 11.359 -0.406 5.724 1.00 98.06 80 ASN A C 1
ATOM 578 O O . ASN A 1 80 ? 12.394 -0.735 5.146 1.00 98.06 80 ASN A O 1
ATOM 582 N N . ALA A 1 81 ? 10.173 -0.905 5.403 1.00 98.31 81 ALA A N 1
ATOM 583 C CA . ALA A 1 81 ? 9.925 -1.739 4.239 1.00 98.31 81 ALA A CA 1
ATOM 584 C C . ALA A 1 81 ? 8.666 -1.255 3.514 1.00 98.31 81 ALA A C 1
ATOM 586 O O . ALA A 1 81 ? 7.820 -0.560 4.085 1.00 98.31 81 ALA A O 1
ATOM 587 N N . CYS A 1 82 ? 8.566 -1.596 2.236 1.00 98.50 82 CYS A N 1
ATOM 588 C CA . CYS A 1 82 ? 7.380 -1.341 1.442 1.00 98.50 82 CYS A CA 1
ATOM 589 C C . CYS A 1 82 ? 6.245 -2.262 1.890 1.00 98.50 82 CYS A C 1
ATOM 591 O O . CYS A 1 82 ? 6.392 -3.485 1.882 1.00 98.50 82 CYS A O 1
ATOM 593 N N . TYR A 1 83 ? 5.107 -1.656 2.214 1.00 98.62 83 TYR A N 1
ATOM 594 C CA . TYR A 1 83 ? 3.850 -2.344 2.469 1.00 98.62 83 TYR A CA 1
ATOM 595 C C . TYR A 1 83 ? 2.727 -1.675 1.678 1.00 98.62 83 TYR A C 1
ATOM 597 O O . TYR A 1 83 ? 2.673 -0.447 1.571 1.00 98.62 83 TYR A O 1
ATOM 605 N N . ALA A 1 84 ? 1.801 -2.478 1.160 1.00 98.50 84 ALA A N 1
ATOM 606 C CA . ALA A 1 84 ? 0.476 -2.003 0.808 1.00 98.50 84 ALA A CA 1
ATOM 607 C C . ALA A 1 84 ? -0.314 -1.748 2.096 1.00 98.50 84 ALA A C 1
ATOM 609 O O . ALA A 1 84 ? -0.396 -2.617 2.966 1.00 98.50 84 ALA A O 1
ATOM 610 N N . VAL A 1 85 ? -0.901 -0.560 2.204 1.00 98.19 85 VAL A N 1
ATOM 611 C CA . VAL A 1 85 ? -1.764 -0.141 3.315 1.00 98.19 85 VAL A CA 1
ATOM 612 C C . VAL A 1 85 ? -3.118 0.338 2.777 1.00 98.19 85 VAL A C 1
ATOM 614 O O . VAL A 1 85 ? -3.184 0.822 1.640 1.00 98.19 85 VAL A O 1
ATOM 617 N N . PRO A 1 86 ? -4.215 0.215 3.546 1.00 97.69 86 PRO A N 1
ATOM 618 C CA . PRO A 1 86 ? -5.523 0.703 3.120 1.00 97.69 86 PRO A CA 1
ATOM 619 C C . PRO A 1 86 ? -5.532 2.223 2.931 1.00 97.69 86 PRO A C 1
ATOM 621 O O . PRO A 1 86 ? -5.053 2.970 3.787 1.00 97.69 86 PRO A O 1
ATOM 624 N N . SER A 1 87 ? -6.125 2.694 1.831 1.00 95.94 87 SER A N 1
ATOM 625 C CA . SER A 1 87 ? -6.356 4.125 1.622 1.00 95.94 87 SER A CA 1
ATOM 626 C C . SER A 1 87 ? -7.430 4.649 2.581 1.00 95.94 87 SER A C 1
ATOM 628 O O . SER A 1 87 ? -8.468 4.011 2.768 1.00 95.94 87 SER A O 1
ATOM 630 N N . THR A 1 88 ? -7.189 5.816 3.184 1.00 94.31 88 THR A N 1
ATOM 631 C CA . THR A 1 88 ? -8.115 6.496 4.113 1.00 94.31 88 THR A CA 1
ATOM 632 C C . THR A 1 88 ? -8.946 7.591 3.446 1.00 94.31 88 THR A C 1
ATOM 634 O O . THR A 1 88 ? -9.926 8.059 4.023 1.00 94.31 88 THR A O 1
ATOM 637 N N . SER A 1 89 ? -8.567 8.004 2.235 1.00 91.06 89 SER A N 1
ATOM 638 C CA . SER A 1 89 ? -9.184 9.109 1.489 1.00 91.06 89 SER A CA 1
ATOM 639 C C . SER A 1 89 ? -9.886 8.669 0.201 1.00 91.06 89 SER A C 1
ATOM 641 O O . SER A 1 89 ? -10.498 9.491 -0.476 1.00 91.06 89 SER A O 1
ATOM 643 N N . GLY A 1 90 ? -9.818 7.383 -0.151 1.00 90.56 90 GLY A N 1
ATOM 644 C CA . GLY A 1 90 ? -10.486 6.823 -1.323 1.00 90.56 90 GLY A CA 1
ATOM 645 C C . GLY A 1 90 ? -10.528 5.296 -1.297 1.00 90.56 90 GLY A C 1
ATOM 646 O O . GLY A 1 90 ? -10.021 4.659 -0.375 1.00 90.56 90 GLY A O 1
ATOM 647 N N . SER A 1 91 ? -11.144 4.694 -2.310 1.00 92.88 91 SER A N 1
ATOM 648 C CA . SER A 1 91 ? -11.107 3.242 -2.502 1.00 92.88 91 SER A CA 1
ATOM 649 C C . SER A 1 91 ? -9.700 2.770 -2.877 1.00 92.88 91 SER A C 1
ATOM 651 O O . SER A 1 91 ? -8.999 3.450 -3.627 1.00 92.88 91 SER A O 1
ATOM 653 N N . GLY A 1 92 ? -9.331 1.574 -2.433 1.00 95.00 92 GLY A N 1
ATOM 654 C CA . GLY A 1 92 ? -8.088 0.899 -2.781 1.00 95.00 92 GLY A CA 1
ATOM 655 C C . GLY A 1 92 ? -6.976 1.042 -1.744 1.00 95.00 92 GLY A C 1
ATOM 656 O O . GLY A 1 92 ? -7.193 1.289 -0.558 1.00 95.00 92 GLY A O 1
ATOM 657 N N . THR A 1 93 ? -5.749 0.853 -2.208 1.00 97.56 93 THR A N 1
ATOM 658 C CA . THR A 1 93 ? -4.557 0.678 -1.374 1.00 97.56 93 THR A CA 1
ATOM 659 C C . THR A 1 93 ? -3.448 1.613 -1.822 1.00 97.56 93 THR A C 1
ATOM 661 O O . THR A 1 93 ? -3.382 1.987 -2.992 1.00 97.56 93 THR A O 1
ATOM 664 N N . ILE A 1 94 ? -2.531 1.938 -0.920 1.00 97.38 94 ILE A N 1
ATOM 665 C CA . ILE A 1 94 ? -1.360 2.767 -1.207 1.00 97.38 94 ILE A CA 1
ATOM 666 C C . ILE A 1 94 ? -0.112 1.974 -0.828 1.00 97.38 94 ILE A C 1
ATOM 668 O O . ILE A 1 94 ? -0.099 1.307 0.203 1.00 97.38 94 ILE A O 1
ATOM 672 N N . LEU A 1 95 ? 0.938 2.045 -1.649 1.00 98.19 95 LEU A N 1
ATOM 673 C CA . LEU A 1 95 ? 2.252 1.517 -1.283 1.00 98.19 95 LEU A CA 1
ATOM 674 C C . LEU A 1 95 ? 3.019 2.581 -0.509 1.00 98.19 95 LEU A C 1
ATOM 676 O O . LEU A 1 95 ? 3.138 3.716 -0.970 1.00 98.19 95 LEU A O 1
ATOM 680 N N . THR A 1 96 ? 3.548 2.221 0.654 1.00 97.94 96 THR A N 1
ATOM 681 C CA . THR A 1 96 ? 4.310 3.150 1.486 1.00 97.94 96 THR A CA 1
ATOM 682 C C . THR A 1 96 ? 5.488 2.463 2.159 1.00 97.94 96 THR A C 1
ATOM 684 O O . THR A 1 96 ? 5.420 1.283 2.507 1.00 97.94 96 THR A O 1
ATOM 687 N N . CYS A 1 97 ? 6.565 3.219 2.358 1.00 98.38 97 CYS A N 1
ATOM 688 C CA . CYS A 1 97 ? 7.677 2.809 3.202 1.00 98.38 97 CYS A CA 1
ATOM 689 C C . CYS A 1 97 ? 7.313 3.079 4.660 1.00 98.38 97 CYS A C 1
ATOM 691 O O . CYS A 1 97 ? 7.161 4.230 5.069 1.00 98.38 97 CYS A O 1
ATOM 693 N N . THR A 1 98 ? 7.174 2.024 5.454 1.00 98.19 98 THR A N 1
ATOM 694 C CA . THR A 1 98 ? 6.878 2.144 6.883 1.00 98.19 98 THR A CA 1
ATOM 695 C C . THR A 1 98 ? 7.463 0.968 7.661 1.00 98.19 98 THR A C 1
ATOM 697 O O . THR A 1 98 ? 8.021 0.036 7.081 1.00 98.19 98 THR A O 1
ATOM 700 N N . THR A 1 99 ? 7.364 1.007 8.985 1.00 98.12 99 THR A N 1
ATOM 701 C CA . THR A 1 99 ? 7.764 -0.120 9.833 1.00 98.12 99 THR A CA 1
ATOM 702 C C . THR A 1 99 ? 6.674 -1.188 9.835 1.00 98.12 99 THR A C 1
ATOM 704 O O . THR A 1 99 ? 5.489 -0.876 9.708 1.00 98.12 99 THR A O 1
ATOM 707 N N . GLU A 1 100 ? 7.058 -2.448 10.050 1.00 97.56 100 GLU A N 1
ATOM 708 C CA . GLU A 1 100 ? 6.107 -3.564 10.165 1.00 97.56 100 GLU A CA 1
ATOM 709 C C . GLU A 1 100 ? 5.034 -3.287 11.230 1.00 97.56 100 GLU A C 1
ATOM 711 O O . GLU A 1 100 ? 3.843 -3.446 10.977 1.00 97.56 100 GLU A O 1
ATOM 716 N N . GLN A 1 101 ? 5.449 -2.767 12.391 1.00 97.94 101 GLN A N 1
ATOM 717 C CA . GLN A 1 101 ? 4.539 -2.417 13.480 1.00 97.94 101 GLN A CA 1
ATOM 718 C C . GLN A 1 101 ? 3.551 -1.312 13.088 1.00 97.94 101 GLN A C 1
ATOM 720 O O . GLN A 1 101 ? 2.379 -1.375 13.446 1.00 97.94 101 GLN A O 1
ATOM 725 N N . SER A 1 102 ? 4.002 -0.292 12.350 1.00 97.75 102 SER A N 1
ATOM 726 C CA . SER A 1 102 ? 3.112 0.786 11.903 1.00 97.75 102 SER A CA 1
ATOM 727 C C . SER A 1 102 ? 2.100 0.283 10.881 1.00 97.75 102 SER A C 1
ATOM 729 O O . SER A 1 102 ? 0.926 0.627 10.984 1.00 97.75 102 SER A O 1
ATOM 731 N N . ALA A 1 103 ? 2.527 -0.567 9.941 1.00 98.12 103 ALA A N 1
ATOM 732 C CA . ALA A 1 103 ? 1.608 -1.227 9.024 1.00 98.12 103 ALA A CA 1
ATOM 733 C C . ALA A 1 103 ? 0.580 -2.065 9.804 1.00 98.12 103 ALA A C 1
ATOM 735 O O . ALA A 1 103 ? -0.616 -1.883 9.595 1.00 98.12 103 ALA A O 1
ATOM 736 N N . LEU A 1 104 ? 1.015 -2.893 10.763 1.00 98.25 104 LEU A N 1
ATOM 737 C CA . LEU A 1 104 ? 0.133 -3.732 11.587 1.00 98.25 104 LEU A CA 1
ATOM 738 C C . LEU A 1 104 ? -0.940 -2.911 12.301 1.00 98.25 104 LEU A C 1
ATOM 740 O O . LEU A 1 104 ? -2.120 -3.230 12.185 1.00 98.25 104 LEU A O 1
ATOM 744 N N . ASN A 1 105 ? -0.552 -1.811 12.949 1.00 98.31 105 ASN A N 1
ATOM 745 C CA . ASN A 1 105 ? -1.491 -0.929 13.642 1.00 98.31 105 ASN A CA 1
ATOM 746 C C . ASN A 1 105 ? -2.577 -0.378 12.693 1.00 98.31 105 ASN A C 1
ATOM 748 O O . ASN A 1 105 ? -3.732 -0.218 13.088 1.00 98.31 105 ASN A O 1
ATOM 752 N N . VAL A 1 106 ? -2.229 -0.098 11.429 1.00 97.56 106 VAL A N 1
ATOM 753 C CA . VAL A 1 106 ? -3.197 0.348 10.413 1.00 97.56 106 VAL A CA 1
ATOM 754 C C . VAL A 1 106 ? -4.189 -0.775 10.078 1.00 97.56 106 VAL A C 1
ATOM 756 O O . VAL A 1 106 ? -5.392 -0.519 10.046 1.00 97.56 106 VAL A O 1
ATOM 759 N N . PHE A 1 107 ? -3.734 -2.019 9.899 1.00 97.69 107 PHE A N 1
ATOM 760 C CA . PHE A 1 107 ? -4.631 -3.164 9.662 1.00 97.69 107 PHE A CA 1
ATOM 761 C C . PHE A 1 107 ? -5.530 -3.469 10.870 1.00 97.69 107 PHE A C 1
ATOM 763 O O . PHE A 1 107 ? -6.724 -3.715 10.695 1.00 97.69 107 PHE A O 1
ATOM 770 N N . GLU A 1 108 ? -4.996 -3.375 12.088 1.00 97.25 108 GLU A N 1
ATOM 771 C CA . GLU A 1 108 ? -5.764 -3.544 13.327 1.00 97.25 108 GLU A CA 1
ATOM 772 C C . GLU A 1 108 ? -6.862 -2.484 13.463 1.00 97.25 108 GLU A C 1
ATOM 774 O O . GLU A 1 108 ? -7.989 -2.804 13.843 1.00 97.25 108 GLU A O 1
ATOM 779 N N . SER A 1 109 ? -6.583 -1.237 13.064 1.00 95.75 109 SER A N 1
ATOM 780 C CA . SER A 1 109 ? -7.591 -0.169 13.036 1.00 95.75 109 SER A CA 1
ATOM 781 C C . SER A 1 109 ? -8.728 -0.430 12.038 1.00 95.75 109 SER A C 1
ATOM 783 O O . SER A 1 109 ? -9.843 0.053 12.228 1.00 95.75 109 SER A O 1
ATOM 785 N N . ALA A 1 110 ? -8.469 -1.240 11.005 1.00 95.75 110 ALA A N 1
ATOM 786 C CA . ALA A 1 110 ? -9.468 -1.713 10.050 1.00 95.75 110 ALA A CA 1
ATOM 787 C C . ALA A 1 110 ? -10.195 -2.993 10.516 1.00 95.75 110 ALA A C 1
ATOM 789 O O . ALA A 1 110 ? -11.034 -3.524 9.787 1.00 95.75 110 ALA A O 1
ATOM 790 N N . GLY A 1 111 ? -9.884 -3.503 11.715 1.00 95.56 111 GLY A N 1
ATOM 791 C CA . GLY A 1 111 ? -10.467 -4.723 12.273 1.00 95.56 111 GLY A CA 1
ATOM 792 C C . GLY A 1 111 ? -9.858 -6.022 11.735 1.00 95.56 111 GLY A C 1
ATOM 793 O O . GLY A 1 111 ? -10.464 -7.083 11.893 1.00 95.56 111 GLY A O 1
ATOM 794 N N . LEU A 1 112 ? -8.687 -5.961 11.093 1.00 95.50 112 LEU A N 1
ATOM 795 C CA . LEU A 1 112 ? -7.965 -7.130 10.587 1.00 95.50 112 LEU A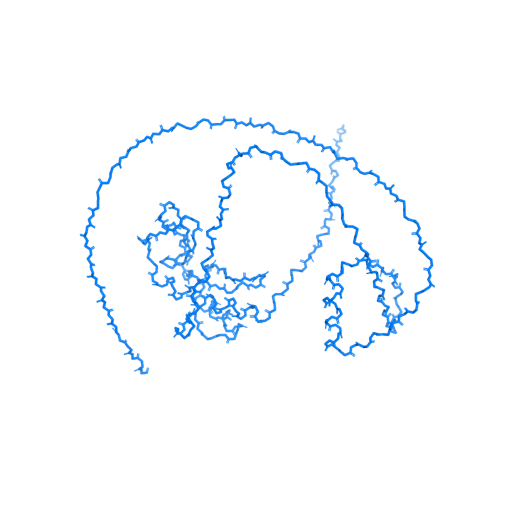 CA 1
ATOM 796 C C . LEU A 1 112 ? -6.774 -7.477 11.482 1.00 95.50 112 LEU A C 1
ATOM 798 O O . LEU A 1 112 ? -6.207 -6.624 12.156 1.00 95.50 112 LEU A O 1
ATOM 802 N N . GLN A 1 113 ? -6.380 -8.750 11.469 1.00 95.12 113 GLN A N 1
ATOM 803 C CA . GLN A 1 113 ? -5.188 -9.230 12.168 1.00 95.12 113 GLN A CA 1
ATOM 804 C C . GLN A 1 113 ? -4.104 -9.588 11.148 1.00 95.12 113 GLN A C 1
ATOM 806 O O . GLN A 1 113 ? -4.371 -10.321 10.194 1.00 95.12 113 GLN A O 1
ATOM 811 N N . GLY A 1 114 ? -2.882 -9.102 11.377 1.00 96.19 114 GLY A N 1
ATOM 812 C CA . GLY A 1 114 ? -1.716 -9.384 10.536 1.00 96.19 114 GLY A CA 1
ATOM 813 C C . GLY A 1 114 ? -1.629 -8.550 9.250 1.00 96.19 114 GLY A C 1
ATOM 814 O O . GLY A 1 114 ? -2.552 -7.831 8.876 1.00 96.19 114 GLY A O 1
ATOM 815 N N . LEU A 1 115 ? -0.488 -8.658 8.560 1.00 96.94 115 LEU A N 1
ATOM 816 C CA . LEU A 1 115 ? -0.192 -7.920 7.318 1.00 96.94 115 LEU A CA 1
ATOM 817 C C . LEU A 1 115 ? -0.561 -8.663 6.036 1.00 96.94 115 LEU A C 1
ATOM 819 O O . LEU A 1 115 ? -0.625 -8.058 4.966 1.00 96.94 115 LEU A O 1
ATOM 823 N N . TYR A 1 116 ? -0.739 -9.975 6.137 1.00 96.69 116 TYR A N 1
ATOM 824 C CA . TYR A 1 116 ? -0.851 -10.880 5.002 1.00 96.69 116 TYR A CA 1
ATOM 825 C C . TYR A 1 116 ? -2.192 -11.597 5.045 1.00 96.69 116 TYR A C 1
ATOM 827 O O . TYR A 1 116 ? -2.725 -11.881 6.118 1.00 96.69 116 TYR A O 1
ATOM 835 N N . SER A 1 117 ? -2.715 -11.922 3.868 1.00 94.12 117 SER A N 1
ATOM 836 C CA . SER A 1 117 ? -3.927 -12.715 3.749 1.00 94.12 117 SER A CA 1
ATOM 837 C C . SER A 1 117 ? -3.649 -14.147 4.207 1.00 94.12 117 SER A C 1
ATOM 839 O O . SER A 1 117 ? -2.629 -14.745 3.862 1.00 94.12 117 SER A O 1
ATOM 841 N N . ASN A 1 118 ? -4.594 -14.737 4.938 1.00 88.69 118 ASN A N 1
ATOM 842 C CA . ASN A 1 118 ? -4.526 -16.139 5.365 1.00 88.69 118 ASN A CA 1
ATOM 843 C C . ASN A 1 118 ? -4.846 -17.139 4.233 1.00 88.69 118 ASN A C 1
ATOM 845 O O . ASN A 1 118 ? -4.936 -18.342 4.478 1.00 88.69 118 ASN A O 1
ATOM 849 N N . GLY A 1 119 ? -5.045 -16.664 2.998 1.00 77.31 119 GLY A N 1
ATOM 850 C CA . GLY A 1 119 ? -5.342 -17.500 1.831 1.00 77.31 119 GLY A CA 1
ATOM 851 C C . GLY A 1 119 ? -6.784 -18.015 1.766 1.00 77.31 119 GLY A C 1
ATOM 852 O O . GLY A 1 119 ? -7.122 -18.772 0.860 1.00 77.31 119 GLY A O 1
ATOM 853 N N . THR A 1 120 ? -7.646 -17.611 2.703 1.00 76.38 120 THR A N 1
ATOM 854 C CA . THR A 1 120 ? -9.093 -17.873 2.646 1.00 76.38 120 THR A CA 1
ATOM 855 C C . THR A 1 120 ? -9.816 -16.920 1.698 1.00 76.38 120 THR A C 1
ATOM 857 O O . THR A 1 120 ? -10.853 -17.283 1.149 1.00 76.38 120 THR A O 1
ATOM 860 N N . ASP A 1 121 ? -9.250 -15.738 1.450 1.00 67.50 121 ASP A N 1
ATOM 861 C CA . ASP A 1 121 ? -9.778 -14.771 0.492 1.00 67.50 121 ASP A CA 1
ATOM 862 C C . ASP A 1 121 ? -9.250 -15.079 -0.907 1.00 67.50 121 ASP A C 1
ATOM 864 O O . ASP A 1 121 ? -8.193 -14.621 -1.326 1.00 67.50 121 ASP A O 1
ATOM 868 N N . THR A 1 122 ? -10.003 -15.889 -1.648 1.00 57.25 122 THR A N 1
ATOM 869 C CA . THR A 1 122 ? -9.687 -16.279 -3.034 1.00 57.25 122 THR A CA 1
ATOM 870 C C . THR A 1 122 ? -10.151 -15.240 -4.058 1.00 57.25 122 THR A C 1
ATOM 872 O O . THR A 1 122 ? -10.419 -15.577 -5.214 1.00 57.25 122 THR A O 1
ATOM 875 N N . ARG A 1 123 ? -10.303 -13.971 -3.656 1.00 66.31 123 ARG A N 1
ATOM 876 C CA . ARG A 1 123 ? -10.719 -12.924 -4.591 1.00 66.31 123 ARG A CA 1
ATOM 877 C C . ARG A 1 123 ? -9.638 -12.772 -5.650 1.00 66.31 123 ARG A C 1
ATOM 879 O O . ARG A 1 123 ? -8.509 -12.406 -5.344 1.00 66.31 123 ARG A O 1
ATOM 886 N N . ALA A 1 124 ? -10.006 -13.091 -6.889 1.00 55.38 124 ALA A N 1
ATOM 887 C CA . ALA A 1 124 ? -9.169 -12.803 -8.035 1.00 55.38 124 ALA A CA 1
ATOM 888 C C . ALA A 1 124 ? -8.863 -11.309 -8.010 1.00 55.38 124 ALA A C 1
ATOM 890 O O . ALA A 1 124 ? -9.776 -10.492 -7.852 1.00 55.38 124 ALA A O 1
ATOM 891 N N . PHE A 1 125 ? -7.579 -10.988 -8.123 1.00 56.53 125 PHE A N 1
ATOM 892 C CA . PHE A 1 125 ? -7.106 -9.620 -8.134 1.00 56.53 125 PHE A CA 1
ATOM 893 C C . PHE A 1 125 ? -7.958 -8.810 -9.117 1.00 56.53 125 PHE A C 1
ATOM 895 O O . PHE A 1 125 ? -8.113 -9.264 -10.262 1.00 56.53 125 PHE A O 1
ATOM 902 N N . PRO A 1 126 ? -8.538 -7.652 -8.733 1.00 51.91 126 PRO A N 1
ATOM 903 C CA . PRO A 1 126 ? -9.042 -6.740 -9.737 1.00 51.91 126 PRO A CA 1
ATOM 904 C C . PRO A 1 126 ? -7.823 -6.411 -10.586 1.00 51.91 126 PRO A C 1
ATOM 906 O O . PRO A 1 126 ? -6.907 -5.723 -10.141 1.00 51.91 126 PRO A O 1
ATOM 909 N N . THR A 1 127 ? -7.762 -7.000 -11.780 1.00 43.94 127 THR A N 1
ATOM 910 C CA . THR A 1 127 ? -6.785 -6.615 -12.784 1.00 43.94 127 THR A CA 1
ATOM 911 C C . THR A 1 127 ? -7.130 -5.172 -13.049 1.00 43.94 127 THR A C 1
ATOM 913 O O . THR A 1 127 ? -8.088 -4.904 -13.771 1.00 43.94 127 THR A O 1
ATOM 916 N N . VAL A 1 128 ? -6.447 -4.253 -12.362 1.00 47.09 128 VAL A N 1
ATOM 917 C CA . VAL A 1 128 ? -6.562 -2.831 -12.639 1.00 47.09 128 VAL A CA 1
ATOM 918 C C . VAL A 1 128 ? -6.227 -2.773 -14.120 1.00 47.09 128 VAL A C 1
ATOM 920 O O . VAL A 1 128 ? -5.105 -3.156 -14.478 1.00 47.09 128 VAL A O 1
ATOM 923 N N . PRO A 1 129 ? -7.198 -2.462 -15.003 1.00 44.50 129 PRO A N 1
ATOM 924 C CA . PRO A 1 129 ? -6.902 -2.366 -16.417 1.00 44.50 129 PRO A CA 1
ATOM 925 C C . PRO A 1 129 ? -5.711 -1.419 -16.492 1.00 44.50 129 PRO A C 1
ATOM 927 O O . PRO A 1 129 ? -5.773 -0.383 -15.817 1.00 44.50 129 PRO A O 1
ATOM 930 N N . PRO A 1 130 ? -4.610 -1.785 -17.176 1.00 43.94 130 PRO A N 1
ATOM 931 C CA . PRO A 1 130 ? -3.462 -0.899 -17.274 1.00 43.94 130 PRO A CA 1
ATOM 932 C C . PRO A 1 130 ? -4.027 0.455 -17.662 1.00 43.94 130 PRO A C 1
ATOM 934 O O . PRO A 1 130 ? -4.744 0.512 -18.664 1.00 43.94 130 PRO A O 1
ATOM 937 N N . SER A 1 131 ? -3.828 1.474 -16.811 1.00 46.03 131 SER A N 1
ATOM 938 C CA . SER A 1 131 ? -4.307 2.828 -17.066 1.00 46.03 131 SER A CA 1
ATOM 939 C C . SER A 1 131 ? -3.939 3.121 -18.501 1.00 46.03 131 SER A C 1
ATOM 941 O O . SER A 1 131 ? -2.756 3.198 -18.837 1.00 46.03 131 SER A O 1
ATOM 943 N N . ILE A 1 132 ? -4.954 3.107 -19.360 1.00 40.03 132 ILE A N 1
ATOM 944 C CA . ILE A 1 132 ? -4.792 3.235 -20.793 1.00 40.03 132 ILE A CA 1
ATOM 945 C C . ILE A 1 132 ? -4.190 4.614 -20.952 1.00 40.03 132 ILE A C 1
ATOM 947 O O . ILE A 1 132 ? -4.882 5.619 -20.821 1.00 40.03 132 ILE A O 1
ATOM 951 N N . SER A 1 133 ? -2.878 4.665 -21.169 1.00 41.31 133 SER A N 1
ATOM 952 C CA . SER A 1 133 ? -2.246 5.806 -21.794 1.00 41.31 133 SER A CA 1
ATOM 953 C C . SER A 1 133 ? -2.963 5.938 -23.122 1.00 41.31 133 SER A C 1
ATOM 955 O O . SER A 1 133 ? -2.703 5.176 -24.054 1.00 41.31 133 SER A O 1
ATOM 957 N N . THR A 1 134 ? -3.950 6.829 -23.161 1.00 39.06 134 THR A N 1
ATOM 958 C CA . THR A 1 134 ? -4.693 7.207 -24.350 1.00 39.06 134 THR A CA 1
ATOM 959 C C . THR A 1 134 ? -3.665 7.752 -25.329 1.00 39.06 134 THR A C 1
ATOM 961 O O . THR A 1 134 ? -3.335 8.935 -25.327 1.00 39.06 134 THR A O 1
ATOM 964 N N . SER A 1 135 ? -3.077 6.865 -26.130 1.00 46.78 135 SER A N 1
ATOM 965 C CA . SER A 1 135 ? -2.332 7.269 -27.307 1.00 46.78 135 SER A CA 1
ATOM 966 C C . SER A 1 135 ? -3.366 7.894 -28.235 1.00 46.78 135 SER A C 1
ATOM 968 O O . SER A 1 135 ? -4.211 7.216 -28.818 1.00 46.78 135 SER A O 1
ATOM 970 N N . LEU A 1 136 ? -3.377 9.225 -28.256 1.00 44.91 136 LEU A N 1
ATOM 971 C CA . LEU A 1 136 ? -4.174 10.039 -29.160 1.00 44.91 136 LEU A CA 1
ATOM 972 C C . LEU A 1 136 ? -3.708 9.750 -30.591 1.00 44.91 136 LEU A C 1
ATOM 974 O O . LEU A 1 136 ? -2.888 10.466 -31.156 1.00 44.91 136 LEU A O 1
ATOM 978 N N . SER A 1 137 ? -4.224 8.675 -31.181 1.00 47.62 137 SER A N 1
ATOM 979 C CA . SER A 1 137 ? -4.218 8.503 -32.627 1.00 47.62 137 SER A CA 1
ATOM 980 C C . SER A 1 137 ? -5.326 9.393 -33.176 1.00 47.62 137 SER A C 1
ATOM 982 O O . SER A 1 137 ? -6.502 9.031 -33.162 1.00 47.62 137 SER A O 1
ATOM 984 N N . ALA A 1 138 ? -4.946 10.603 -33.582 1.00 49.12 138 ALA A N 1
ATOM 985 C CA . ALA A 1 138 ? -5.825 11.569 -34.218 1.00 49.12 138 ALA A CA 1
ATOM 986 C C . ALA A 1 138 ? -6.446 10.958 -35.484 1.00 49.12 138 ALA A C 1
ATOM 988 O O . ALA A 1 138 ? -5.795 10.850 -36.520 1.00 49.12 138 ALA A O 1
ATOM 989 N N . THR A 1 139 ? -7.717 10.569 -35.399 1.00 43.50 139 THR A N 1
ATOM 990 C CA . THR A 1 139 ? -8.559 10.350 -36.575 1.00 43.50 139 THR A CA 1
ATOM 991 C C . THR A 1 139 ? -9.623 11.434 -36.564 1.00 43.50 139 THR A C 1
ATOM 993 O O . THR A 1 139 ? -10.543 11.415 -35.749 1.00 43.50 139 THR A O 1
ATOM 996 N N . SER A 1 140 ? -9.443 12.419 -37.442 1.00 50.81 140 SER A N 1
ATOM 997 C CA . SER A 1 140 ? -10.426 13.458 -37.727 1.00 50.81 140 SER A CA 1
ATOM 998 C C . SER A 1 140 ? -11.717 12.832 -38.246 1.00 50.81 140 SER A C 1
ATOM 1000 O O . SER A 1 140 ? -11.753 12.317 -39.360 1.00 50.81 140 SER A O 1
ATOM 1002 N N . ALA A 1 141 ? -12.788 12.943 -37.469 1.00 49.75 141 ALA A N 1
ATOM 1003 C CA . ALA A 1 141 ? -14.152 12.911 -37.975 1.00 49.75 141 ALA A CA 1
ATOM 1004 C C . ALA A 1 141 ? -15.023 13.810 -37.086 1.00 49.75 141 ALA A C 1
ATOM 1006 O O . ALA A 1 141 ? -15.142 13.587 -35.882 1.00 49.75 141 ALA A O 1
ATOM 1007 N N . SER A 1 142 ? -15.587 14.859 -37.688 1.00 52.62 142 SER A N 1
ATOM 1008 C CA . SER A 1 142 ? -16.569 15.756 -37.072 1.00 52.62 142 SER A CA 1
ATOM 1009 C C . SER A 1 142 ? -17.808 15.004 -36.585 1.00 52.62 142 SER A C 1
ATOM 1011 O O . SER A 1 142 ? -18.270 14.090 -37.271 1.00 52.62 142 SER A O 1
ATOM 1013 N N . PRO A 1 143 ? -18.443 15.498 -35.510 1.00 51.72 143 PRO A N 1
ATOM 1014 C CA . PRO A 1 143 ? -19.893 15.428 -35.448 1.00 51.72 143 PRO A CA 1
ATOM 1015 C C . PRO A 1 143 ? -20.563 16.764 -35.108 1.00 51.72 143 PRO A C 1
ATOM 1017 O O . PRO A 1 143 ? -20.061 17.616 -34.377 1.00 51.72 143 PRO A O 1
ATOM 1020 N N . THR A 1 144 ? -21.745 16.884 -35.695 1.00 43.09 144 THR A N 1
ATOM 1021 C CA . THR A 1 144 ? -22.715 17.971 -35.651 1.00 43.09 144 THR A CA 1
ATOM 1022 C C . THR A 1 144 ? -23.820 17.635 -34.635 1.00 43.09 144 THR A C 1
ATOM 1024 O O . THR A 1 144 ? -24.273 16.496 -34.584 1.00 43.09 144 THR A O 1
ATOM 1027 N N . SER A 1 145 ? -24.279 18.671 -33.921 1.00 44.66 145 SER A N 1
ATOM 1028 C CA . SER A 1 145 ? -25.585 18.850 -33.246 1.00 44.66 145 SER A CA 1
ATOM 1029 C C . SER A 1 145 ? -25.928 18.114 -31.936 1.00 44.66 145 SER A C 1
ATOM 1031 O O . SER A 1 145 ? -26.316 16.953 -31.921 1.00 44.66 145 SER A O 1
ATOM 1033 N N . SER A 1 146 ? -25.922 18.918 -30.865 1.00 47.75 146 SER A N 1
ATOM 1034 C CA . SER A 1 146 ? -27.051 19.286 -29.982 1.00 47.75 146 SER A CA 1
ATOM 1035 C C . SER A 1 146 ? -28.051 18.227 -29.493 1.00 47.75 146 SER A C 1
ATOM 1037 O O . SER A 1 146 ? -28.866 17.730 -30.266 1.00 47.75 146 SER A O 1
ATOM 1039 N N . GLN A 1 147 ? -28.159 18.092 -28.164 1.00 42.12 147 GLN A N 1
ATOM 1040 C CA . GLN A 1 147 ? -29.451 17.939 -27.485 1.00 42.12 147 GLN A CA 1
ATOM 1041 C C . GLN A 1 147 ? -29.383 18.445 -26.035 1.00 42.12 147 GLN A C 1
ATOM 1043 O O . GLN A 1 147 ? -28.542 18.024 -25.248 1.00 42.12 147 GLN A O 1
ATOM 1048 N N . SER A 1 148 ? -30.263 19.406 -25.752 1.00 53.78 148 SER A N 1
ATOM 1049 C CA . SER A 1 148 ? -30.530 20.030 -24.456 1.00 53.78 148 SER A CA 1
ATOM 1050 C C . SER A 1 148 ? -31.506 19.157 -23.669 1.00 53.78 148 SER A C 1
ATOM 1052 O O . SER A 1 148 ? -32.455 18.624 -24.247 1.00 53.78 148 SER A O 1
ATOM 1054 N N . SER A 1 149 ? -31.308 19.014 -22.363 1.00 48.03 149 SER A N 1
ATOM 1055 C CA . SER A 1 149 ? -32.344 18.523 -21.454 1.00 48.03 149 SER A CA 1
ATOM 1056 C C . SER A 1 149 ? -32.338 19.399 -20.212 1.00 48.03 149 SER A C 1
ATOM 1058 O O . SER A 1 149 ? -31.386 19.404 -19.437 1.00 48.03 149 SER A O 1
ATOM 1060 N N . ASP A 1 150 ? -33.403 20.187 -20.131 1.00 54.75 150 ASP A N 1
ATOM 1061 C CA . ASP A 1 150 ? -33.824 21.038 -19.026 1.00 54.75 150 ASP A CA 1
ATOM 1062 C C . ASP A 1 150 ? -34.024 20.163 -17.776 1.00 54.75 150 ASP A C 1
ATOM 1064 O O . ASP A 1 150 ? -34.765 19.177 -17.824 1.00 54.75 150 ASP A O 1
ATOM 1068 N N . VAL A 1 151 ? -33.322 20.472 -16.683 1.00 53.19 151 VAL A N 1
ATOM 1069 C CA . VAL A 1 151 ? -33.448 19.758 -15.404 1.00 53.19 151 VAL A CA 1
ATOM 1070 C C . VAL A 1 151 ? -34.198 20.659 -14.433 1.00 53.19 151 VAL A C 1
ATOM 1072 O O . VAL A 1 151 ? -33.725 21.739 -14.086 1.00 53.19 151 VAL A O 1
ATOM 1075 N N . ASP A 1 152 ? -35.368 20.189 -14.007 1.00 49.50 152 ASP A N 1
ATOM 1076 C CA . ASP A 1 152 ? -36.248 20.836 -13.035 1.00 49.50 152 ASP A CA 1
ATOM 1077 C C . ASP A 1 152 ? -35.568 20.853 -11.651 1.00 49.50 152 ASP A C 1
ATOM 1079 O O . ASP A 1 152 ? -35.270 19.804 -11.067 1.00 49.50 152 ASP A O 1
ATOM 1083 N N . VAL A 1 153 ? -35.240 22.047 -11.150 1.00 45.66 153 VAL A N 1
ATOM 1084 C CA . VAL A 1 153 ? -34.497 22.231 -9.894 1.00 45.66 153 VAL A CA 1
ATOM 1085 C C . VAL A 1 153 ? -35.484 22.326 -8.734 1.00 45.66 153 VAL A C 1
ATOM 1087 O O . VAL A 1 153 ? -36.194 23.317 -8.571 1.00 45.66 153 VAL A O 1
ATOM 1090 N N . VAL A 1 154 ? -35.499 21.297 -7.885 1.00 56.25 154 VAL A N 1
ATOM 1091 C CA . VAL A 1 154 ? -36.319 21.255 -6.668 1.00 56.25 154 VAL A CA 1
ATOM 1092 C C . VAL A 1 154 ? -35.558 21.900 -5.509 1.00 56.25 154 VAL A C 1
ATOM 1094 O O . VAL A 1 154 ? -34.596 21.341 -4.987 1.00 56.25 154 VAL A O 1
ATOM 1097 N N . THR A 1 155 ? -36.006 23.076 -5.072 1.00 47.00 155 THR A N 1
ATOM 1098 C CA . THR A 1 155 ? -35.409 23.797 -3.939 1.00 47.00 155 THR A CA 1
ATOM 1099 C C . THR A 1 155 ? -35.994 23.304 -2.614 1.00 47.00 155 THR A C 1
ATOM 1101 O O . THR A 1 155 ? -37.187 23.463 -2.359 1.00 47.00 155 THR A O 1
ATOM 1104 N N . VAL A 1 156 ? -35.159 22.734 -1.740 1.00 57.53 156 VAL A N 1
ATOM 1105 C CA . VAL A 1 156 ? -35.554 22.290 -0.391 1.00 57.53 156 VAL A CA 1
ATOM 1106 C C . VAL A 1 156 ? -35.125 23.336 0.638 1.00 57.53 156 VAL A C 1
ATOM 1108 O O . VAL A 1 156 ? -33.937 23.567 0.844 1.00 57.53 156 VAL A O 1
ATOM 1111 N N . THR A 1 157 ? -36.087 23.974 1.307 1.00 57.94 157 THR A N 1
ATOM 1112 C CA . THR A 1 157 ? -35.818 24.923 2.398 1.00 57.94 157 THR A CA 1
ATOM 1113 C C . THR A 1 157 ? -35.849 24.197 3.741 1.00 57.94 157 THR A C 1
ATOM 1115 O O . THR A 1 157 ? -36.890 23.689 4.152 1.00 57.94 157 THR A O 1
ATOM 1118 N N . VAL A 1 158 ? -34.711 24.153 4.438 1.00 62.81 158 VAL A N 1
ATOM 1119 C CA . VAL A 1 158 ? -34.595 23.558 5.777 1.00 62.81 158 VAL A CA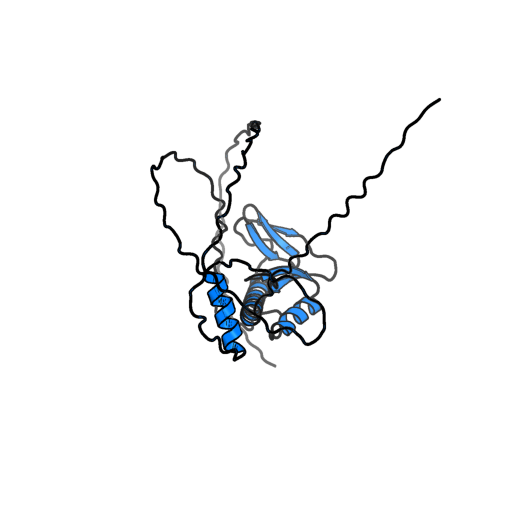 1
ATOM 1120 C C . VAL A 1 158 ? -34.646 24.673 6.820 1.00 62.81 158 VAL A C 1
ATOM 1122 O O . VAL A 1 158 ? -33.745 25.504 6.896 1.00 62.81 158 VAL A O 1
ATOM 1125 N N . THR A 1 159 ? -35.702 24.706 7.632 1.00 53.28 159 THR A N 1
ATOM 1126 C CA . THR A 1 159 ? -35.846 25.668 8.733 1.00 53.28 159 THR A CA 1
ATOM 1127 C C . THR A 1 159 ? -35.466 24.997 10.047 1.00 53.28 159 THR A C 1
ATOM 1129 O O . THR A 1 159 ? -36.174 24.106 10.514 1.00 53.28 159 THR A O 1
ATOM 1132 N N . LEU A 1 160 ? -34.357 25.419 10.658 1.00 55.66 160 LEU A N 1
ATOM 1133 C CA . LEU A 1 160 ? -33.998 24.983 12.007 1.00 55.66 160 LEU A CA 1
ATOM 1134 C C . LEU A 1 160 ? -34.660 25.905 13.046 1.00 55.66 160 LEU A C 1
ATOM 1136 O O . LEU A 1 160 ? -34.591 27.128 12.895 1.00 55.66 160 LEU A O 1
ATOM 1140 N N . PRO A 1 161 ? -35.287 25.359 14.104 1.00 54.34 161 PRO A N 1
ATOM 1141 C CA . PRO A 1 161 ? -35.794 26.169 15.203 1.00 54.34 161 PRO A CA 1
ATOM 1142 C C . PRO A 1 161 ? -34.629 26.876 15.918 1.00 54.34 161 PRO A C 1
ATOM 1144 O O . PRO A 1 161 ? -33.564 26.276 16.093 1.00 54.34 161 PRO A O 1
ATOM 1147 N N . PRO A 1 162 ? -34.803 28.145 16.327 1.00 49.78 162 PRO A N 1
ATOM 1148 C CA . PRO A 1 162 ? -33.722 28.922 16.911 1.00 49.78 162 PRO A CA 1
ATOM 1149 C C . PRO A 1 162 ? -33.267 28.302 18.242 1.00 49.78 162 PRO A C 1
ATOM 1151 O O . PRO A 1 162 ? -34.111 28.007 19.095 1.00 49.78 162 PRO A O 1
ATOM 1154 N N . PRO A 1 163 ? -31.952 28.124 18.465 1.00 53.53 163 PRO A N 1
ATOM 1155 C CA . PRO A 1 163 ? -31.447 27.811 19.792 1.00 53.53 163 PRO A CA 1
ATOM 1156 C C . PRO A 1 163 ? -31.757 28.985 20.731 1.00 53.53 163 PRO A C 1
ATOM 1158 O O . PRO A 1 163 ? -31.675 30.147 20.338 1.00 53.53 163 PRO A O 1
ATOM 1161 N N . THR A 1 164 ? -32.085 28.703 21.992 1.00 55.81 164 THR A N 1
ATOM 1162 C CA . THR A 1 164 ? -32.420 29.700 23.032 1.00 55.81 164 THR A CA 1
ATOM 1163 C C . THR A 1 164 ? -31.234 30.570 23.484 1.00 55.81 164 THR A C 1
ATOM 1165 O O . THR A 1 164 ? -31.233 31.088 24.597 1.00 55.81 164 THR A O 1
ATOM 1168 N N . PHE A 1 165 ? -30.228 30.774 22.633 1.00 54.41 165 PHE A N 1
ATOM 1169 C CA . PHE A 1 165 ? -29.122 31.690 22.877 1.00 54.41 165 PHE A CA 1
ATOM 1170 C C . PHE A 1 165 ? -29.102 32.762 21.790 1.00 54.41 165 PHE A C 1
ATOM 1172 O O . PHE A 1 165 ? -29.013 32.486 20.598 1.00 54.41 165 PHE A O 1
ATOM 1179 N N . SER A 1 166 ? -29.254 34.001 22.251 1.00 47.28 166 SER A N 1
ATOM 1180 C CA . SER A 1 166 ? -29.447 35.211 21.459 1.00 47.28 166 SER A CA 1
ATOM 1181 C C . SER A 1 166 ? -28.230 35.509 20.577 1.00 47.28 166 SER A C 1
ATOM 1183 O O . SER A 1 166 ? -27.272 36.146 21.010 1.00 47.28 166 SER A O 1
ATOM 1185 N N . THR A 1 167 ? -28.232 35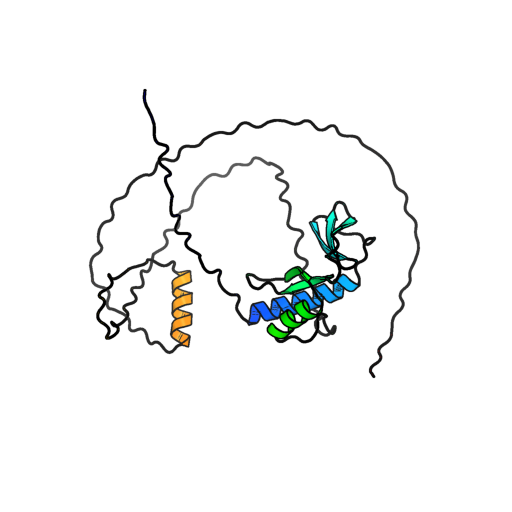.031 19.335 1.00 49.41 167 THR A N 1
ATOM 1186 C CA . THR A 1 167 ? -27.402 35.560 18.243 1.00 49.41 167 THR A CA 1
ATOM 1187 C C . THR A 1 167 ? -28.157 35.351 16.936 1.00 49.41 167 THR A C 1
ATOM 1189 O O . THR A 1 167 ? -28.257 34.240 16.422 1.00 49.41 167 THR A O 1
ATOM 1192 N N . THR A 1 168 ? -28.745 36.431 16.424 1.00 47.50 168 THR A N 1
ATOM 1193 C CA . THR A 1 168 ? -29.536 36.431 15.191 1.00 47.50 168 THR A CA 1
ATOM 1194 C C . THR A 1 168 ? -28.598 36.354 13.987 1.00 47.50 168 THR A C 1
ATOM 1196 O O . THR A 1 168 ? -28.054 37.370 13.557 1.00 47.50 168 THR A O 1
ATOM 1199 N N . LEU A 1 169 ? -28.376 35.147 13.461 1.00 55.47 169 LEU A N 1
ATOM 1200 C CA . LEU A 1 169 ? -27.696 34.942 12.179 1.00 55.47 169 LEU A CA 1
ATOM 1201 C C . LEU A 1 169 ? -28.693 35.098 11.016 1.00 55.47 169 LEU A C 1
ATOM 1203 O O . LEU A 1 169 ? -29.849 34.687 11.153 1.00 55.47 169 LEU A O 1
ATOM 1207 N N . PRO A 1 170 ? -28.276 35.674 9.873 1.00 63.78 170 PRO A N 1
ATOM 1208 C CA . PRO A 1 170 ? -29.118 35.750 8.686 1.00 63.78 170 PRO A CA 1
ATOM 1209 C C . PRO A 1 170 ? -29.412 34.349 8.134 1.00 63.78 170 PRO A C 1
ATOM 1211 O O . PRO A 1 170 ? -28.562 33.461 8.162 1.00 63.78 170 PRO A O 1
ATOM 1214 N N . THR A 1 171 ? -30.629 34.156 7.627 1.00 63.97 171 THR A N 1
ATOM 1215 C CA . THR A 1 171 ? -31.052 32.910 6.983 1.00 63.97 171 THR A CA 1
ATOM 1216 C C . THR A 1 171 ? -30.307 32.728 5.664 1.00 63.97 171 THR A C 1
ATOM 1218 O O . THR A 1 171 ? -30.474 33.525 4.742 1.00 63.97 171 THR A O 1
ATOM 1221 N N . GLU A 1 172 ? -29.498 31.676 5.567 1.00 63.12 172 GLU A N 1
ATOM 1222 C CA . GLU A 1 172 ? -28.818 31.291 4.332 1.00 63.12 172 GLU A CA 1
ATOM 1223 C C . GLU A 1 172 ? -29.661 30.247 3.589 1.00 63.12 172 GLU A C 1
ATOM 1225 O O . GLU A 1 172 ? -30.027 29.211 4.145 1.00 63.12 172 GLU A O 1
ATOM 1230 N N . VAL A 1 173 ? -29.993 30.534 2.331 1.00 72.62 173 VAL A N 1
ATOM 1231 C CA . VAL A 1 173 ? -30.697 29.608 1.438 1.00 72.62 173 VAL A CA 1
ATOM 1232 C C . VAL A 1 173 ? -29.690 29.134 0.403 1.00 72.62 173 VAL A C 1
ATOM 1234 O O . VAL A 1 173 ? -29.185 29.937 -0.379 1.00 72.62 173 VAL A O 1
ATOM 1237 N N . ARG A 1 174 ? -29.395 27.835 0.399 1.00 75.56 174 ARG A N 1
ATOM 1238 C CA . ARG A 1 174 ? -28.479 27.223 -0.562 1.00 75.56 174 ARG A CA 1
ATOM 1239 C C . ARG A 1 174 ? -29.248 26.261 -1.459 1.00 75.56 174 ARG A C 1
ATOM 1241 O O . ARG A 1 174 ? -29.938 25.372 -0.968 1.00 75.56 174 ARG A O 1
ATOM 1248 N N . THR A 1 175 ? -29.125 26.448 -2.768 1.00 79.12 175 THR A N 1
ATOM 1249 C CA . THR A 1 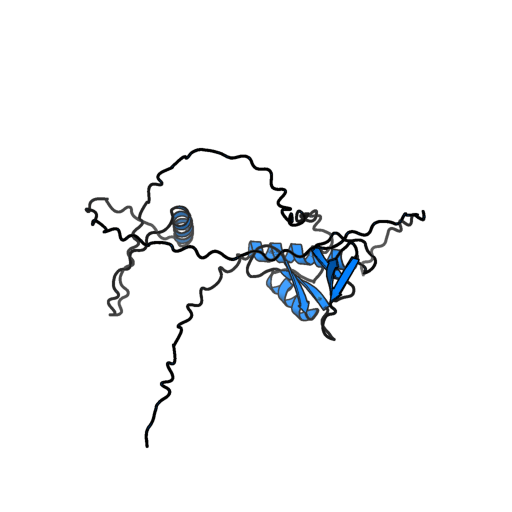175 ? -29.640 25.508 -3.769 1.00 79.12 175 THR A CA 1
ATOM 1250 C C . THR A 1 175 ? -28.713 24.298 -3.816 1.00 79.12 175 THR A C 1
ATOM 1252 O O . THR A 1 175 ? -27.494 24.464 -3.878 1.00 79.12 175 THR A O 1
ATOM 1255 N N . ILE A 1 176 ? -29.281 23.098 -3.742 1.00 83.19 176 ILE A N 1
ATOM 1256 C CA . ILE A 1 176 ? -28.541 21.834 -3.699 1.00 83.19 176 ILE A CA 1
ATOM 1257 C C . ILE A 1 176 ? -28.945 21.002 -4.914 1.00 83.19 176 ILE A C 1
ATOM 1259 O O . ILE A 1 176 ? -30.113 21.028 -5.308 1.00 83.19 176 ILE A O 1
ATOM 1263 N N . ASP A 1 177 ? -28.000 20.260 -5.487 1.00 79.75 177 ASP A N 1
ATOM 1264 C CA . ASP A 1 177 ? -28.289 19.341 -6.583 1.00 79.75 177 ASP A CA 1
ATOM 1265 C C . ASP A 1 177 ? -29.226 18.200 -6.127 1.00 79.75 177 ASP A C 1
ATOM 1267 O O . ASP A 1 177 ? -29.124 17.723 -4.987 1.00 79.75 177 ASP A O 1
ATOM 1271 N N . PRO A 1 178 ? -30.116 17.692 -7.002 1.00 74.06 178 PRO A N 1
ATOM 1272 C CA . PRO A 1 178 ? -31.118 16.687 -6.631 1.00 74.06 178 PRO A CA 1
ATOM 1273 C C . PRO A 1 178 ? -30.526 15.404 -6.024 1.00 74.06 178 PRO A C 1
ATOM 1275 O O . PRO A 1 178 ? -31.128 14.785 -5.144 1.00 74.06 178 PRO A O 1
ATOM 1278 N N . SER A 1 179 ? -29.326 15.003 -6.458 1.00 67.94 179 SER A N 1
ATOM 1279 C CA . SER A 1 179 ? -28.626 13.818 -5.945 1.00 67.94 179 SER A CA 1
ATOM 1280 C C . SER A 1 179 ? -28.066 14.005 -4.531 1.00 67.94 179 SER A C 1
ATOM 1282 O O . SER A 1 179 ? -28.042 13.058 -3.740 1.00 67.94 179 SER A O 1
ATOM 1284 N N . GLU A 1 180 ? -27.644 15.222 -4.179 1.00 74.69 180 GLU A N 1
ATOM 1285 C CA . GLU A 1 180 ? -27.230 15.546 -2.811 1.00 74.69 180 GLU A CA 1
ATOM 1286 C C . GLU A 1 180 ? -28.445 15.611 -1.881 1.00 74.69 180 GLU A C 1
ATOM 1288 O O . GLU A 1 180 ? -28.393 15.086 -0.767 1.00 74.69 180 GLU A O 1
ATOM 1293 N N . ALA A 1 181 ? -29.575 16.146 -2.358 1.00 76.00 181 ALA A N 1
ATOM 1294 C CA . ALA A 1 181 ? -30.813 16.205 -1.581 1.00 76.00 181 ALA A CA 1
ATOM 1295 C C . ALA A 1 181 ? -31.286 14.807 -1.128 1.00 76.00 181 ALA A C 1
ATOM 1297 O O . ALA A 1 181 ? -31.661 14.623 0.033 1.00 76.00 181 ALA A O 1
ATOM 1298 N N . ALA A 1 182 ? -31.191 13.794 -1.997 1.00 72.44 182 ALA A N 1
ATOM 1299 C CA . ALA A 1 182 ? -31.540 12.410 -1.659 1.00 72.44 182 ALA A CA 1
ATOM 1300 C C . ALA A 1 182 ? -30.625 11.798 -0.575 1.00 72.44 182 ALA A C 1
ATOM 1302 O O . ALA A 1 182 ? -31.084 11.036 0.285 1.00 72.44 182 ALA A O 1
ATOM 1303 N N . SER A 1 183 ? -29.340 12.161 -0.577 1.00 74.75 183 SER A N 1
ATOM 1304 C CA . SER A 1 183 ? -28.354 11.679 0.402 1.00 74.75 183 SER A CA 1
ATOM 1305 C C . SER A 1 183 ? -28.572 12.299 1.788 1.00 74.75 183 SER A C 1
ATOM 1307 O O . SER A 1 183 ? -28.449 11.622 2.815 1.00 74.75 183 SER A O 1
ATOM 1309 N N . ILE A 1 184 ? -28.971 13.574 1.819 1.00 77.94 184 ILE A N 1
ATOM 1310 C CA . ILE A 1 184 ? -29.317 14.295 3.047 1.00 77.94 184 ILE A CA 1
ATOM 1311 C C . ILE A 1 184 ? -30.594 13.702 3.654 1.00 77.94 184 ILE A C 1
ATOM 1313 O O . ILE A 1 184 ? -30.606 13.335 4.828 1.00 77.94 184 ILE A O 1
ATOM 1317 N N . LEU A 1 185 ? -31.642 13.502 2.849 1.00 72.44 185 LEU A N 1
ATOM 1318 C CA . LEU A 1 185 ? -32.900 12.903 3.311 1.00 72.44 185 LEU A CA 1
ATOM 1319 C C . LEU A 1 185 ? -32.705 11.483 3.864 1.00 72.44 185 LEU A C 1
ATOM 1321 O O . LEU A 1 185 ? -33.275 11.141 4.902 1.00 72.44 185 LEU A O 1
ATOM 1325 N N . SER A 1 186 ? -31.844 10.686 3.226 1.00 70.12 186 SER A N 1
ATOM 1326 C CA . SER A 1 186 ? -31.498 9.343 3.709 1.00 70.12 186 SER A CA 1
ATOM 1327 C C . SER A 1 186 ? -30.824 9.396 5.082 1.00 70.12 186 SER A C 1
ATOM 1329 O O . SER A 1 186 ? -31.187 8.633 5.977 1.00 70.12 186 SER A O 1
ATOM 1331 N N . SER A 1 187 ? -29.913 10.349 5.290 1.00 72.56 187 SER A N 1
ATOM 1332 C CA . SER A 1 187 ? -29.237 10.529 6.579 1.00 72.56 187 SER A CA 1
ATOM 1333 C C . SER A 1 187 ? -30.197 10.988 7.679 1.00 72.56 187 SER A C 1
ATOM 1335 O O . SER A 1 187 ? -30.214 10.385 8.749 1.00 72.56 187 SER A O 1
ATOM 1337 N N . LEU A 1 188 ? -31.057 11.978 7.412 1.00 74.44 188 LEU A N 1
ATOM 1338 C CA . LEU A 1 188 ? -32.024 12.477 8.401 1.00 74.44 188 LEU A CA 1
ATOM 1339 C C . LEU A 1 188 ? -33.083 11.435 8.788 1.00 74.44 188 LEU A C 1
ATOM 1341 O O . LEU A 1 188 ? -33.500 11.380 9.948 1.00 74.44 188 LEU A O 1
ATOM 1345 N N . SER A 1 189 ? -33.475 10.567 7.852 1.00 70.25 189 SER A N 1
ATOM 1346 C CA . SER A 1 189 ? -34.398 9.465 8.145 1.00 70.25 189 SER A CA 1
ATOM 1347 C C . SER A 1 189 ? -33.800 8.442 9.121 1.00 70.25 189 SER A C 1
ATOM 1349 O O . SER A 1 189 ? -34.510 7.936 9.991 1.00 70.25 189 SER A O 1
ATOM 1351 N N . ALA A 1 190 ? -32.482 8.211 9.063 1.00 64.75 190 ALA A N 1
ATOM 1352 C CA . ALA A 1 190 ? -31.775 7.328 9.990 1.00 64.75 190 ALA A CA 1
ATOM 1353 C C . ALA A 1 190 ? -31.689 7.901 11.418 1.00 64.75 190 ALA A C 1
ATOM 1355 O O . ALA A 1 190 ? -31.520 7.144 12.372 1.00 64.75 190 ALA A O 1
ATOM 1356 N N . GLN A 1 191 ? -31.841 9.221 11.582 1.00 74.81 191 GLN A N 1
ATOM 1357 C CA . GLN A 1 191 ? -31.889 9.891 12.889 1.00 74.81 191 GLN A CA 1
ATOM 1358 C C . GLN A 1 191 ? -33.317 10.078 13.432 1.00 74.81 191 GLN A C 1
ATOM 1360 O O . GLN A 1 191 ? -33.497 10.699 14.478 1.00 74.81 191 GLN A O 1
ATOM 1365 N N . GLY A 1 192 ? -34.340 9.543 12.753 1.00 63.91 192 GLY A N 1
ATOM 1366 C CA . GLY A 1 192 ? -35.733 9.626 13.204 1.00 63.91 192 GLY A CA 1
ATOM 1367 C C . GLY A 1 192 ? -36.373 11.010 13.043 1.00 63.91 192 GLY A C 1
ATOM 1368 O O . GLY A 1 192 ? -37.406 11.279 13.657 1.00 63.91 192 GLY A O 1
ATOM 1369 N N . ALA A 1 193 ? -35.789 11.895 12.229 1.00 62.00 193 ALA A N 1
ATOM 1370 C CA . ALA A 1 193 ? -36.382 13.194 11.935 1.00 62.00 193 ALA A CA 1
ATOM 1371 C C . ALA A 1 193 ? -37.583 13.025 10.988 1.00 62.00 193 ALA A C 1
ATOM 1373 O O . ALA A 1 193 ? -37.458 12.491 9.886 1.00 62.00 193 ALA A O 1
ATOM 1374 N N . THR A 1 194 ? -38.760 13.488 11.414 1.00 52.97 194 THR A N 1
ATOM 1375 C CA . THR A 1 194 ? -39.976 13.494 10.591 1.00 52.97 194 THR A CA 1
ATOM 1376 C C . THR A 1 194 ? -40.106 14.846 9.895 1.00 52.97 194 THR A C 1
ATOM 1378 O O . THR A 1 194 ? -40.167 15.887 10.544 1.00 52.97 194 THR A O 1
ATOM 1381 N N . VAL A 1 195 ? -40.108 14.847 8.559 1.00 61.03 195 VAL A N 1
ATOM 1382 C CA . VAL A 1 195 ? -40.252 16.070 7.755 1.00 61.03 195 VAL A CA 1
ATOM 1383 C C . VAL A 1 195 ? -41.719 16.210 7.349 1.00 61.03 195 VAL A C 1
ATOM 1385 O O . VAL A 1 195 ? -42.263 15.325 6.690 1.00 61.03 195 VAL A O 1
ATOM 1388 N N . ALA A 1 196 ? -42.376 17.297 7.756 1.00 56.22 196 ALA A N 1
ATOM 1389 C CA . ALA A 1 196 ? -43.737 17.612 7.321 1.00 56.22 196 ALA A CA 1
ATOM 1390 C C . ALA A 1 196 ? -43.701 18.410 5.999 1.00 56.22 196 ALA A C 1
ATOM 1392 O O . ALA A 1 196 ? -42.902 19.343 5.889 1.00 56.22 196 ALA A O 1
ATOM 1393 N N . PRO A 1 197 ? -44.540 18.085 4.997 1.00 51.84 197 PRO A N 1
ATOM 1394 C CA . PRO A 1 197 ? -44.585 18.828 3.741 1.00 51.84 197 PRO A CA 1
ATOM 1395 C C . PRO A 1 197 ? -45.126 20.248 3.963 1.00 51.84 197 PRO A C 1
ATOM 1397 O O . PRO A 1 197 ? -46.176 20.434 4.580 1.00 51.84 197 PRO A O 1
ATOM 1400 N N . VAL A 1 198 ? -44.413 21.252 3.446 1.00 51.91 198 VAL A N 1
ATOM 1401 C CA . VAL A 1 198 ? -44.821 22.664 3.518 1.00 51.91 198 VAL A CA 1
ATOM 1402 C C . VAL A 1 198 ? -45.702 23.004 2.303 1.00 51.91 198 VAL A C 1
ATOM 1404 O O . VAL A 1 198 ? -45.318 22.677 1.178 1.00 51.91 198 VAL A O 1
ATOM 1407 N N . PRO A 1 199 ? -46.873 23.648 2.480 1.00 41.09 199 PRO A N 1
ATOM 1408 C CA . PRO A 1 199 ? -47.732 24.049 1.368 1.00 41.09 199 PRO A CA 1
ATOM 1409 C C . PRO A 1 199 ? -47.078 25.150 0.517 1.00 41.09 199 PRO A C 1
ATOM 1411 O O . PRO A 1 199 ? -46.658 26.193 1.018 1.00 41.09 199 PRO A O 1
ATOM 1414 N N . SER A 1 200 ? -47.000 24.886 -0.788 1.00 43.25 200 SER A N 1
ATOM 1415 C CA . SER A 1 200 ? -46.333 25.716 -1.792 1.00 43.25 200 SER A CA 1
ATOM 1416 C C . SER A 1 200 ? -47.232 26.868 -2.248 1.00 43.25 200 SER A C 1
ATOM 1418 O O . SER A 1 200 ? -48.142 26.679 -3.052 1.00 43.25 200 SER A O 1
ATOM 1420 N N . SER A 1 201 ? -46.994 28.070 -1.723 1.00 44.97 201 SER A N 1
ATOM 1421 C CA . SER A 1 201 ? -47.581 29.304 -2.261 1.00 44.97 201 SER A CA 1
ATOM 1422 C C . SER A 1 201 ? -46.802 30.534 -1.786 1.00 44.97 201 SER A C 1
ATOM 1424 O O . SER A 1 201 ? -47.188 31.177 -0.814 1.00 44.97 201 SER A O 1
ATOM 1426 N N . ALA A 1 202 ? -45.701 30.870 -2.467 1.00 42.53 202 ALA A N 1
ATOM 1427 C CA . ALA A 1 202 ? -45.073 32.194 -2.388 1.00 42.53 202 ALA A CA 1
ATOM 1428 C C . ALA A 1 202 ? -44.299 32.528 -3.690 1.00 42.53 202 ALA A C 1
ATOM 1430 O O . ALA A 1 202 ? -43.692 31.629 -4.271 1.00 42.53 202 ALA A O 1
ATOM 1431 N N . PRO A 1 203 ? -44.339 33.790 -4.169 1.00 45.69 203 PRO A N 1
ATOM 1432 C CA . PRO A 1 203 ? -43.843 34.193 -5.490 1.00 45.69 203 PRO A CA 1
ATOM 1433 C C . PRO A 1 203 ? -42.321 34.437 -5.560 1.00 45.69 203 PRO A C 1
ATOM 1435 O O . PRO A 1 203 ? -41.721 34.994 -4.641 1.00 45.69 203 PRO A O 1
ATOM 1438 N N . SER A 1 204 ? -41.725 34.053 -6.693 1.00 37.59 204 SER A N 1
ATOM 1439 C CA . SER A 1 204 ? -40.289 34.114 -7.015 1.00 37.59 204 SER A CA 1
ATOM 1440 C C . SER A 1 204 ? -39.738 35.538 -7.228 1.00 37.59 204 SER A C 1
ATOM 1442 O O . SER A 1 204 ? -40.406 36.346 -7.876 1.00 37.59 204 SER A O 1
ATOM 1444 N N . PRO A 1 205 ? -38.495 35.846 -6.801 1.00 42.75 205 PRO A N 1
ATOM 1445 C CA . PRO A 1 205 ? -37.789 37.062 -7.203 1.00 42.75 205 PRO A CA 1
ATOM 1446 C C . PRO A 1 205 ? -36.912 36.867 -8.458 1.00 42.75 205 PRO A C 1
ATOM 1448 O O . PRO A 1 205 ? -36.193 35.880 -8.607 1.00 42.75 205 PRO A O 1
ATOM 1451 N N . THR A 1 206 ? -36.965 37.860 -9.346 1.00 42.53 206 THR A N 1
ATOM 1452 C CA . THR A 1 206 ? -36.243 37.980 -10.623 1.00 42.53 206 THR A CA 1
ATOM 1453 C C . THR A 1 206 ? -34.742 38.238 -10.410 1.00 42.53 206 THR A C 1
ATOM 1455 O O . THR A 1 206 ? -34.383 39.215 -9.754 1.00 42.53 206 THR A O 1
ATOM 1458 N N . GLN A 1 207 ? -33.859 37.409 -10.984 1.00 38.81 207 GLN A N 1
ATOM 1459 C CA . GLN A 1 207 ? -32.399 37.616 -10.968 1.00 38.81 207 GLN A CA 1
ATOM 1460 C C . GLN A 1 207 ? -31.890 38.222 -12.286 1.00 38.81 207 GLN A C 1
ATOM 1462 O O . GLN A 1 207 ? -32.312 37.827 -13.372 1.00 38.81 207 GLN A O 1
ATOM 1467 N N . ALA A 1 208 ? -30.977 39.189 -12.164 1.00 40.31 208 ALA A N 1
ATOM 1468 C CA . ALA A 1 208 ? -30.307 39.887 -13.257 1.00 40.31 208 ALA A CA 1
ATOM 1469 C C . ALA A 1 208 ? -29.013 39.159 -13.666 1.00 40.31 208 ALA A C 1
ATOM 1471 O O . ALA A 1 208 ? -28.190 38.819 -12.818 1.00 40.31 208 ALA A O 1
ATOM 1472 N N . VAL A 1 209 ? -28.850 38.939 -14.971 1.00 37.91 209 VAL A N 1
ATOM 1473 C CA . VAL A 1 209 ? -27.730 38.226 -15.604 1.00 37.91 209 VAL A CA 1
ATOM 1474 C C . VAL A 1 209 ? -26.623 39.221 -15.966 1.00 37.91 209 VAL A C 1
ATOM 1476 O O . VAL A 1 209 ? -26.902 40.250 -16.579 1.00 37.91 209 VAL A O 1
ATOM 1479 N N . GLY A 1 210 ? -25.376 38.918 -15.594 1.00 37.12 210 GLY A N 1
ATOM 1480 C CA . GLY A 1 210 ? -24.179 39.650 -16.012 1.00 37.12 210 GLY A CA 1
ATOM 1481 C C . GLY A 1 210 ? -23.207 38.728 -16.750 1.00 37.12 210 GLY A C 1
ATOM 1482 O O . GLY A 1 210 ? -22.770 37.723 -16.194 1.00 37.12 210 GLY A O 1
ATOM 1483 N N . ASP A 1 211 ? -22.897 39.075 -17.999 1.00 40.97 211 ASP A N 1
ATOM 1484 C CA . ASP A 1 211 ? -21.988 38.368 -18.906 1.00 40.97 211 ASP A CA 1
ATOM 1485 C C . ASP A 1 211 ? -20.508 38.513 -18.510 1.00 40.97 211 ASP A C 1
ATOM 1487 O O . ASP A 1 211 ? -20.011 39.621 -18.298 1.00 40.97 211 ASP A O 1
ATOM 1491 N N . CYS A 1 212 ? -19.767 37.399 -18.515 1.00 37.12 212 CYS A N 1
ATOM 1492 C CA . CYS A 1 212 ? -18.309 37.385 -18.368 1.00 37.12 212 CYS A CA 1
ATOM 1493 C C . CYS A 1 212 ? -17.634 36.930 -19.672 1.00 37.12 212 CYS A C 1
ATOM 1495 O O . CYS A 1 212 ? -17.799 35.800 -20.132 1.00 37.12 212 CYS A O 1
ATOM 1497 N N . HIS A 1 213 ? -16.836 37.833 -20.242 1.00 36.25 213 HIS A N 1
ATOM 1498 C CA . HIS A 1 213 ? -16.039 37.662 -21.455 1.00 36.25 213 HIS A CA 1
ATOM 1499 C C . HIS A 1 213 ? -14.760 36.847 -21.169 1.00 36.25 213 HIS A C 1
ATOM 1501 O O . HIS A 1 213 ? -14.043 37.123 -20.206 1.00 36.25 213 HIS A O 1
ATOM 1507 N N . ARG A 1 214 ? -14.471 35.832 -21.997 1.00 37.88 214 ARG A N 1
ATOM 1508 C CA . ARG A 1 214 ? -13.347 34.889 -21.841 1.00 37.88 214 ARG A CA 1
ATOM 1509 C C . ARG A 1 214 ? -12.260 35.187 -22.879 1.00 37.88 214 ARG A C 1
ATOM 1511 O O . ARG A 1 214 ? -12.471 34.964 -24.067 1.00 37.88 214 ARG A O 1
ATOM 1518 N N . THR A 1 215 ? -11.099 35.654 -22.424 1.00 36.84 215 THR A N 1
ATOM 1519 C CA . THR A 1 215 ? -9.914 35.907 -23.262 1.00 36.84 215 THR A CA 1
ATOM 1520 C C . THR A 1 215 ? -9.045 34.651 -23.345 1.00 36.84 215 THR A C 1
ATOM 1522 O O . THR A 1 215 ? -8.601 34.127 -22.326 1.00 36.84 215 THR A O 1
ATOM 1525 N N . THR A 1 216 ? -8.811 34.161 -24.560 1.00 36.00 216 THR A N 1
ATOM 1526 C CA . THR A 1 216 ? -7.907 33.049 -24.891 1.00 36.00 216 THR A CA 1
ATOM 1527 C C . THR A 1 216 ? -6.514 33.571 -25.236 1.00 36.00 216 THR A C 1
ATOM 1529 O O . THR A 1 216 ? -6.387 34.403 -26.133 1.00 36.00 216 THR A O 1
ATOM 1532 N N . THR A 1 217 ? -5.479 33.050 -24.571 1.00 37.28 217 THR A N 1
ATOM 1533 C CA . THR A 1 217 ? -4.070 33.300 -24.915 1.00 37.28 217 THR A CA 1
ATOM 1534 C C . THR A 1 217 ? -3.451 32.023 -25.478 1.00 37.28 217 THR A C 1
ATOM 1536 O O . THR A 1 217 ? -3.488 30.972 -24.841 1.00 37.28 217 THR A O 1
ATOM 1539 N N . ASP A 1 218 ? -2.923 32.152 -26.689 1.00 35.88 218 ASP A N 1
ATOM 1540 C CA . ASP A 1 218 ? -2.280 31.138 -27.524 1.00 35.88 218 ASP A CA 1
ATOM 1541 C C . ASP A 1 218 ? -0.831 30.884 -27.052 1.00 35.88 218 ASP A C 1
ATOM 1543 O O . ASP A 1 218 ? -0.118 31.836 -26.720 1.00 35.88 218 ASP A O 1
ATOM 1547 N N . MET A 1 219 ? -0.380 29.626 -27.005 1.00 45.84 219 MET A N 1
ATOM 1548 C CA . MET A 1 219 ? 1.022 29.274 -26.729 1.00 45.84 219 MET A CA 1
ATOM 1549 C C . MET A 1 219 ? 1.567 28.354 -27.824 1.00 45.84 219 MET A C 1
ATOM 1551 O O . MET A 1 219 ? 1.101 27.232 -28.018 1.00 45.84 219 MET A O 1
ATOM 1555 N N . SER A 1 220 ? 2.597 28.858 -28.504 1.00 46.25 220 SER A N 1
ATOM 1556 C CA . SER A 1 220 ? 3.313 28.231 -29.614 1.00 46.25 220 SER A CA 1
ATOM 1557 C C . SER A 1 220 ? 4.073 26.961 -29.223 1.00 46.25 220 SER A C 1
ATOM 1559 O O . SER A 1 220 ? 4.744 26.898 -28.192 1.00 46.25 220 SER A O 1
ATOM 1561 N N . ALA A 1 221 ? 4.015 25.972 -30.115 1.00 38.84 221 ALA A N 1
ATOM 1562 C CA . ALA A 1 221 ? 4.718 24.698 -30.034 1.00 38.84 221 ALA A CA 1
ATOM 1563 C C . ALA A 1 221 ? 6.192 24.808 -30.473 1.00 38.84 221 ALA A C 1
ATOM 1565 O O . ALA A 1 221 ? 6.499 25.423 -31.495 1.00 38.84 221 ALA A O 1
ATOM 1566 N N . THR A 1 222 ? 7.085 24.133 -29.743 1.00 43.81 222 THR A N 1
ATOM 1567 C CA . THR A 1 222 ? 8.491 23.932 -30.124 1.00 43.81 222 THR A CA 1
ATOM 1568 C C . THR A 1 222 ? 8.708 22.464 -30.483 1.00 43.81 222 THR A C 1
ATOM 1570 O O . THR A 1 222 ? 8.548 21.572 -29.651 1.00 43.81 222 THR A O 1
ATOM 1573 N N . THR A 1 223 ? 9.056 22.226 -31.744 1.00 41.03 223 THR A N 1
ATOM 1574 C CA . THR A 1 223 ? 9.315 20.916 -32.352 1.00 41.03 223 THR A CA 1
ATOM 1575 C C . THR A 1 223 ? 10.715 20.418 -31.989 1.00 41.03 223 THR A C 1
ATOM 1577 O O . THR A 1 223 ? 11.693 21.101 -32.283 1.00 41.03 223 THR A O 1
ATOM 1580 N N . SER A 1 224 ? 10.825 19.211 -31.428 1.00 41.31 224 SER A N 1
ATOM 1581 C CA . SER A 1 224 ? 12.102 18.502 -31.268 1.00 41.31 224 SER A CA 1
ATOM 1582 C C . SER A 1 224 ? 12.050 17.155 -31.980 1.00 41.31 224 SER A C 1
ATOM 1584 O O . SER A 1 224 ? 11.275 16.265 -31.635 1.00 41.31 224 SER A O 1
ATOM 1586 N N . THR A 1 225 ? 12.886 17.045 -33.003 1.00 40.59 225 THR A N 1
ATOM 1587 C CA . THR A 1 225 ? 13.127 15.882 -33.856 1.00 40.59 225 THR A CA 1
ATOM 1588 C C . THR A 1 225 ? 13.977 14.862 -33.100 1.00 40.59 225 THR A C 1
ATOM 1590 O O . THR A 1 225 ? 15.055 15.212 -32.622 1.00 40.59 225 THR A O 1
ATOM 1593 N N . VAL A 1 226 ? 13.541 13.601 -33.010 1.00 42.44 226 VAL A N 1
ATOM 1594 C CA . VAL A 1 226 ? 14.369 12.516 -32.459 1.00 42.44 226 VAL A CA 1
ATOM 1595 C C . VAL A 1 226 ? 14.454 11.371 -33.461 1.00 42.44 226 VAL A C 1
ATOM 1597 O O . VAL A 1 226 ? 13.448 10.870 -33.956 1.00 42.44 226 VAL A O 1
ATOM 1600 N N . THR A 1 227 ? 15.695 11.027 -33.786 1.00 44.38 227 THR A N 1
ATOM 1601 C CA . THR A 1 227 ? 16.127 10.107 -34.836 1.00 44.38 227 THR A CA 1
ATOM 1602 C C . THR A 1 227 ? 15.991 8.650 -34.396 1.00 44.38 227 THR A C 1
ATOM 1604 O O . THR A 1 227 ? 16.527 8.251 -33.365 1.00 44.38 227 THR A O 1
ATOM 1607 N N . SER A 1 228 ? 15.310 7.853 -35.217 1.00 40.16 228 SER A N 1
ATOM 1608 C CA . SER A 1 228 ? 15.169 6.402 -35.095 1.00 40.16 228 SER A CA 1
ATOM 1609 C C . SER A 1 228 ? 16.490 5.670 -35.360 1.00 40.16 228 SER A C 1
ATOM 1611 O O . SER A 1 228 ? 17.136 5.913 -36.379 1.00 40.16 228 SER A O 1
ATOM 1613 N N . MET A 1 229 ? 16.848 4.705 -34.508 1.00 48.75 229 MET A N 1
ATOM 1614 C CA . MET A 1 229 ? 17.817 3.656 -34.839 1.00 48.75 229 MET A CA 1
ATOM 1615 C C . MET A 1 229 ? 17.232 2.282 -34.513 1.00 48.75 229 MET A C 1
ATOM 1617 O O . MET A 1 229 ? 16.733 2.036 -33.417 1.00 48.75 229 MET A O 1
ATOM 1621 N N . SER A 1 230 ? 17.273 1.418 -35.521 1.00 52.88 230 SER A N 1
ATOM 1622 C CA . SER A 1 230 ? 16.734 0.063 -35.535 1.00 52.88 230 SER A CA 1
ATOM 1623 C C . SER A 1 230 ? 17.771 -0.980 -35.111 1.00 52.88 230 SER A C 1
ATOM 1625 O O . SER A 1 230 ? 18.972 -0.766 -35.257 1.00 52.88 230 SER A O 1
ATOM 1627 N N . SER A 1 231 ? 17.241 -2.165 -34.782 1.00 48.44 231 SER A N 1
ATOM 1628 C CA . SER A 1 231 ? 17.819 -3.524 -34.859 1.00 48.44 231 SER A CA 1
ATOM 1629 C C . SER A 1 231 ? 18.618 -4.078 -33.667 1.00 48.44 231 SER A C 1
ATOM 1631 O O . SER A 1 231 ? 19.674 -3.566 -33.326 1.00 48.44 231 SER A O 1
ATOM 1633 N N . ALA A 1 232 ? 18.138 -5.197 -33.095 1.00 40.41 232 ALA A N 1
ATOM 1634 C CA . ALA A 1 232 ? 18.775 -6.523 -33.217 1.00 40.41 232 ALA A CA 1
ATOM 1635 C C . ALA A 1 232 ? 18.028 -7.625 -32.415 1.00 40.41 232 ALA A C 1
ATOM 1637 O O . ALA A 1 232 ? 17.933 -7.588 -31.196 1.00 40.41 232 ALA A O 1
ATOM 1638 N N . THR A 1 233 ? 17.477 -8.579 -33.167 1.00 43.16 233 THR A N 1
ATOM 1639 C CA . THR A 1 233 ? 17.512 -10.054 -33.053 1.00 43.16 233 THR A CA 1
ATOM 1640 C C . THR A 1 233 ? 17.729 -10.770 -31.697 1.00 43.16 233 THR A C 1
ATOM 1642 O O . THR A 1 233 ? 18.731 -10.595 -31.016 1.00 43.16 233 THR A O 1
ATOM 1645 N N . SER A 1 234 ? 16.799 -11.703 -31.435 1.00 46.41 234 SER A N 1
ATOM 1646 C CA . SER A 1 234 ? 16.726 -12.785 -30.422 1.00 46.41 234 SER A CA 1
ATOM 1647 C C . SER A 1 234 ? 17.908 -13.793 -30.458 1.00 46.41 234 SER A C 1
ATOM 1649 O O . SER A 1 234 ? 18.563 -13.887 -31.496 1.00 46.41 234 SER A O 1
ATOM 1651 N N . PRO A 1 235 ? 18.175 -14.602 -29.400 1.00 58.94 235 PRO A N 1
ATOM 1652 C CA . PRO A 1 235 ? 17.435 -15.867 -29.219 1.00 58.94 235 PRO A CA 1
ATOM 1653 C C . PRO A 1 235 ? 17.129 -16.275 -27.756 1.00 58.94 235 PRO A C 1
ATOM 1655 O O . PRO A 1 235 ? 17.774 -15.853 -26.800 1.00 58.94 235 PRO A O 1
ATOM 1658 N N . ALA A 1 236 ? 16.135 -17.159 -27.620 1.00 46.69 236 ALA A N 1
ATOM 1659 C CA . ALA A 1 236 ? 15.685 -17.822 -26.393 1.00 46.69 236 ALA A CA 1
ATOM 1660 C C . ALA A 1 236 ? 16.684 -18.850 -25.817 1.00 46.69 236 ALA A C 1
ATOM 1662 O O . ALA A 1 236 ? 17.465 -19.439 -26.569 1.00 46.69 236 ALA A O 1
ATOM 1663 N N . PRO A 1 237 ? 16.519 -19.213 -24.530 1.00 57.12 237 PRO A N 1
ATOM 1664 C CA . PRO A 1 237 ? 16.700 -20.598 -24.115 1.00 57.12 237 PRO A CA 1
ATOM 1665 C C . PRO A 1 237 ? 15.484 -21.177 -23.370 1.00 57.12 237 PRO A C 1
ATOM 1667 O O . PRO A 1 237 ? 14.921 -20.593 -22.447 1.00 57.12 237 PRO A O 1
ATOM 1670 N N . LEU A 1 238 ? 15.133 -22.391 -23.795 1.00 47.38 238 LEU A N 1
ATOM 1671 C CA . LEU A 1 238 ? 14.355 -23.404 -23.085 1.00 47.38 238 LEU A CA 1
ATOM 1672 C C . LEU A 1 238 ? 15.071 -23.837 -21.796 1.00 47.38 238 LEU A C 1
ATOM 1674 O O . LEU A 1 238 ? 16.225 -24.243 -21.878 1.00 47.38 238 LEU A O 1
ATOM 1678 N N . HIS A 1 239 ? 14.370 -23.830 -20.659 1.00 44.94 239 HIS A N 1
ATOM 1679 C CA . HIS A 1 239 ? 14.519 -24.702 -19.472 1.00 44.94 239 HIS A CA 1
ATOM 1680 C C . HIS A 1 239 ? 13.797 -24.005 -18.307 1.00 44.94 239 HIS A C 1
ATOM 1682 O O . HIS A 1 239 ? 13.960 -22.814 -18.113 1.00 44.94 239 HIS A O 1
ATOM 1688 N N . GLY A 1 240 ? 12.996 -24.625 -17.456 1.00 39.72 240 GLY A N 1
ATOM 1689 C CA . GLY A 1 240 ? 12.596 -26.004 -17.278 1.00 39.72 240 GLY A CA 1
ATOM 1690 C C . GLY A 1 240 ? 11.610 -26.007 -16.108 1.00 39.72 240 GLY A C 1
ATOM 1691 O O . GLY A 1 240 ? 11.721 -25.215 -15.176 1.00 39.72 240 GLY A O 1
ATOM 1692 N N . TYR A 1 241 ? 10.616 -26.879 -16.201 1.00 46.62 241 TYR A N 1
ATOM 1693 C CA . TYR A 1 241 ? 9.686 -27.243 -15.138 1.00 46.62 241 TYR A CA 1
ATOM 1694 C C . TYR A 1 241 ? 10.372 -27.397 -13.767 1.00 46.62 241 TYR A C 1
ATOM 1696 O O . TYR A 1 241 ? 11.272 -28.221 -13.640 1.00 46.62 241 TYR A O 1
ATOM 1704 N N . TYR A 1 242 ? 9.856 -26.738 -12.724 1.00 41.81 242 TYR A N 1
ATOM 1705 C CA . TYR A 1 242 ? 9.856 -27.299 -11.367 1.00 41.81 242 TYR A CA 1
ATOM 1706 C C . TYR A 1 242 ? 8.629 -26.823 -10.576 1.00 41.81 242 TYR A C 1
ATOM 1708 O O . TYR A 1 242 ? 8.631 -25.804 -9.895 1.00 41.81 242 TYR A O 1
ATOM 1716 N N . HIS A 1 243 ? 7.565 -27.624 -10.647 1.00 42.06 243 HIS A N 1
ATOM 1717 C CA . HIS A 1 243 ? 6.542 -27.682 -9.609 1.00 42.06 243 HIS A CA 1
ATOM 1718 C C . HIS A 1 243 ? 7.149 -28.366 -8.377 1.00 42.06 243 HIS A C 1
ATOM 1720 O O . HIS A 1 243 ? 7.561 -29.525 -8.454 1.00 42.06 243 HIS A O 1
ATOM 1726 N N . LYS A 1 244 ? 7.137 -27.707 -7.215 1.00 49.34 244 LYS A N 1
ATOM 1727 C CA . LYS A 1 244 ? 7.229 -28.411 -5.932 1.00 49.34 244 LYS A CA 1
ATOM 1728 C C . LYS A 1 244 ? 6.172 -27.884 -4.969 1.00 49.34 244 LYS A C 1
ATOM 1730 O O . LYS A 1 244 ? 6.227 -26.757 -4.498 1.00 49.34 244 LYS A O 1
ATOM 1735 N N . ALA A 1 245 ? 5.183 -28.737 -4.739 1.00 43.41 245 ALA A N 1
ATOM 1736 C CA . ALA A 1 245 ? 4.116 -28.568 -3.772 1.00 43.41 245 ALA A CA 1
ATOM 1737 C C . ALA A 1 245 ? 4.575 -28.901 -2.337 1.00 43.41 245 ALA A C 1
ATOM 1739 O O . ALA A 1 245 ? 5.513 -29.679 -2.157 1.00 43.41 245 ALA A O 1
ATOM 1740 N N . ARG A 1 246 ? 3.761 -28.441 -1.367 1.00 45.59 246 ARG A N 1
ATOM 1741 C CA . ARG A 1 246 ? 3.658 -28.851 0.058 1.00 45.59 246 ARG A CA 1
ATOM 1742 C C . ARG A 1 246 ? 4.807 -28.378 0.975 1.00 45.59 246 ARG A C 1
ATOM 1744 O O . ARG A 1 246 ? 5.955 -28.352 0.574 1.00 45.59 246 ARG A O 1
ATOM 1751 N N . ALA A 1 247 ? 4.575 -28.022 2.240 1.00 45.50 247 ALA A N 1
ATOM 1752 C CA . ALA A 1 247 ? 3.617 -28.596 3.180 1.00 45.50 247 ALA A CA 1
ATOM 1753 C C . ALA A 1 247 ? 3.216 -27.631 4.313 1.00 45.50 247 ALA A C 1
ATOM 1755 O O . ALA A 1 247 ? 4.005 -26.809 4.766 1.00 45.50 247 ALA A O 1
ATOM 1756 N N . ALA A 1 248 ? 2.000 -27.848 4.810 1.00 52.41 248 ALA A N 1
ATOM 1757 C CA . ALA A 1 248 ? 1.484 -27.377 6.086 1.00 52.41 248 ALA A CA 1
ATOM 1758 C C . ALA A 1 248 ? 2.314 -27.850 7.299 1.00 52.41 248 ALA A C 1
ATOM 1760 O O . ALA A 1 248 ? 2.866 -28.951 7.277 1.00 52.41 248 ALA A O 1
ATOM 1761 N N . ARG A 1 249 ? 2.301 -27.040 8.365 1.00 53.66 249 ARG A N 1
ATOM 1762 C CA . ARG A 1 249 ? 2.437 -27.356 9.810 1.00 53.66 249 ARG A CA 1
ATOM 1763 C C . ARG A 1 249 ? 2.256 -25.999 10.521 1.00 53.66 249 ARG A C 1
ATOM 1765 O O . ARG A 1 249 ? 3.041 -25.108 10.243 1.00 53.66 249 ARG A O 1
ATOM 1772 N N . ARG A 1 250 ? 1.184 -25.655 11.251 1.00 60.72 250 ARG A N 1
ATOM 1773 C CA . ARG A 1 250 ? 0.554 -26.277 12.435 1.00 60.72 250 ARG A CA 1
ATOM 1774 C C . ARG A 1 250 ? 1.572 -26.864 13.414 1.00 60.72 250 ARG A C 1
ATOM 1776 O O . ARG A 1 250 ? 1.894 -28.046 13.321 1.00 60.72 250 ARG A O 1
ATOM 1783 N N . ALA A 1 251 ? 2.025 -26.017 14.331 1.00 59.38 251 ALA A N 1
ATOM 1784 C CA . ALA A 1 251 ? 2.118 -26.274 15.765 1.00 59.38 251 ALA A CA 1
ATOM 1785 C C . ALA A 1 251 ? 1.869 -24.934 16.466 1.00 59.38 251 ALA A C 1
ATOM 1787 O O . ALA A 1 251 ? 2.410 -23.931 15.949 1.00 59.38 251 ALA A O 1
#